Protein AF-A0A5N8W5J9-F1 (afdb_monomer_lite)

Structure (mmCIF, N/CA/C/O backbone):
data_AF-A0A5N8W5J9-F1
#
_entry.id   AF-A0A5N8W5J9-F1
#
loop_
_atom_site.group_PDB
_atom_site.id
_atom_site.type_symbol
_atom_site.label_atom_id
_atom_site.label_alt_id
_atom_site.label_comp_id
_atom_site.label_asym_id
_atom_site.label_entity_id
_atom_site.label_seq_id
_atom_site.pdbx_PDB_ins_code
_atom_site.Cartn_x
_atom_site.Cartn_y
_atom_site.Cartn_z
_atom_site.occupancy
_atom_site.B_iso_or_equiv
_atom_site.auth_seq_id
_atom_site.auth_comp_id
_atom_site.auth_asym_id
_atom_site.auth_atom_id
_atom_site.pdbx_PDB_model_num
ATOM 1 N N . MET A 1 1 ? -1.854 -20.024 13.562 1.00 44.66 1 MET A N 1
ATOM 2 C CA . MET A 1 1 ? -2.635 -18.803 13.855 1.00 44.66 1 MET A CA 1
ATOM 3 C C . MET A 1 1 ? -2.581 -17.956 12.597 1.00 44.66 1 MET A C 1
ATOM 5 O O . MET A 1 1 ? -1.516 -17.912 12.004 1.00 44.66 1 MET A O 1
ATOM 9 N N . GLY A 1 2 ? -3.701 -17.423 12.106 1.00 61.12 2 GLY A N 1
ATOM 10 C CA . GLY A 1 2 ? -3.659 -16.558 10.920 1.00 61.12 2 GLY A CA 1
ATOM 11 C C . GLY A 1 2 ? -3.033 -15.212 11.279 1.00 61.12 2 GLY A C 1
ATOM 12 O O . GLY A 1 2 ? -3.349 -14.702 12.352 1.00 61.12 2 GLY A O 1
ATOM 13 N N . ASN A 1 3 ? -2.163 -14.678 10.416 1.00 77.50 3 ASN A N 1
ATOM 14 C CA . ASN A 1 3 ? -1.534 -13.371 10.634 1.00 77.50 3 ASN A CA 1
ATOM 15 C C . ASN A 1 3 ? -2.610 -12.295 10.830 1.00 77.50 3 ASN A C 1
ATOM 17 O O . ASN A 1 3 ? -3.620 -12.296 10.113 1.00 77.50 3 ASN A O 1
ATOM 21 N N . SER A 1 4 ? -2.399 -11.400 11.793 1.00 93.38 4 SER A N 1
ATOM 22 C CA . SER A 1 4 ? -3.284 -10.252 11.996 1.00 93.38 4 SER A CA 1
ATOM 23 C C . SER A 1 4 ? -3.166 -9.259 10.830 1.00 93.38 4 SER A C 1
ATOM 25 O O . SER A 1 4 ? -2.230 -9.323 10.030 1.00 93.38 4 SER A O 1
ATOM 27 N N . MET A 1 5 ? -4.118 -8.334 10.694 1.00 95.94 5 MET A N 1
ATOM 28 C CA . MET A 1 5 ? -4.069 -7.336 9.623 1.00 95.94 5 MET A CA 1
ATOM 29 C C . MET A 1 5 ? -2.850 -6.419 9.782 1.00 95.94 5 MET A C 1
ATOM 31 O O . MET A 1 5 ? -2.172 -6.125 8.800 1.00 95.94 5 MET A O 1
ATOM 35 N N . SER A 1 6 ? -2.510 -6.020 11.010 1.00 96.94 6 SER A N 1
ATOM 36 C CA . SER A 1 6 ? -1.296 -5.239 11.256 1.00 96.94 6 SER A CA 1
ATOM 37 C C . SER A 1 6 ? -0.027 -6.001 10.858 1.00 96.94 6 SER A C 1
ATOM 39 O O . SER A 1 6 ? 0.866 -5.407 10.262 1.00 96.94 6 SER A O 1
ATOM 41 N N . GLU A 1 7 ? 0.057 -7.313 11.104 1.00 96.62 7 GLU A N 1
ATOM 42 C CA . GLU A 1 7 ? 1.185 -8.148 10.664 1.00 96.62 7 GLU A CA 1
ATOM 43 C C . GLU A 1 7 ? 1.288 -8.245 9.136 1.00 96.62 7 GLU A C 1
ATOM 45 O O . GLU A 1 7 ? 2.395 -8.200 8.594 1.00 96.62 7 GLU A O 1
ATOM 50 N N . LEU A 1 8 ? 0.157 -8.332 8.427 1.00 97.62 8 LEU A N 1
ATOM 51 C CA . LEU A 1 8 ? 0.130 -8.307 6.960 1.00 97.62 8 LEU A CA 1
ATOM 52 C C . LEU A 1 8 ? 0.601 -6.957 6.404 1.00 97.62 8 LEU A C 1
ATOM 54 O O . LEU A 1 8 ? 1.394 -6.926 5.462 1.00 97.62 8 LEU A O 1
ATOM 58 N N . ILE A 1 9 ? 0.178 -5.849 7.019 1.00 97.88 9 ILE A N 1
ATOM 59 C CA . ILE A 1 9 ? 0.622 -4.499 6.651 1.00 97.88 9 ILE A CA 1
ATOM 60 C C . ILE A 1 9 ? 2.124 -4.318 6.912 1.00 97.88 9 ILE A C 1
ATOM 62 O O . ILE A 1 9 ? 2.843 -3.785 6.062 1.00 97.88 9 ILE A O 1
ATOM 66 N N . HIS A 1 10 ? 2.630 -4.796 8.051 1.00 96.88 10 HIS A N 1
ATOM 67 C CA . HIS A 1 10 ? 4.066 -4.770 8.346 1.00 96.88 10 HIS A CA 1
ATOM 68 C C . HIS A 1 10 ? 4.861 -5.628 7.358 1.00 96.88 10 HIS A C 1
ATOM 70 O O . HIS A 1 10 ? 5.868 -5.164 6.828 1.00 96.88 10 HIS A O 1
ATOM 76 N N . SER A 1 11 ? 4.368 -6.821 7.020 1.00 96.44 11 SER A N 1
ATOM 77 C CA . SER A 1 11 ? 4.985 -7.687 6.004 1.00 96.44 11 SER A CA 1
ATOM 78 C C . SER A 1 11 ? 5.009 -7.019 4.622 1.00 96.44 11 SER A C 1
ATOM 80 O O . SER A 1 11 ? 6.012 -7.102 3.913 1.00 96.44 11 SER A O 1
ATOM 82 N N . ALA A 1 12 ? 3.947 -6.289 4.257 1.00 97.00 12 ALA A N 1
ATOM 83 C CA . ALA A 1 12 ? 3.907 -5.478 3.040 1.00 97.00 12 ALA A CA 1
ATOM 84 C C . ALA A 1 12 ? 4.987 -4.381 3.056 1.00 97.00 12 ALA A C 1
ATOM 86 O O . ALA A 1 12 ? 5.756 -4.254 2.103 1.00 97.00 12 ALA A O 1
ATOM 87 N N . CYS A 1 13 ? 5.098 -3.630 4.157 1.00 96.31 13 CYS A N 1
ATOM 88 C CA . CYS A 1 13 ? 6.109 -2.582 4.328 1.00 96.31 13 CYS A CA 1
ATOM 89 C C . CYS A 1 13 ? 7.541 -3.128 4.248 1.00 96.31 13 CYS A C 1
ATOM 91 O O . CYS A 1 13 ? 8.421 -2.495 3.652 1.00 96.31 13 CYS A O 1
ATOM 93 N N . ASP A 1 14 ? 7.776 -4.294 4.845 1.00 94.88 14 ASP A N 1
ATOM 94 C CA . ASP A 1 14 ? 9.060 -4.985 4.823 1.00 94.88 14 ASP A CA 1
ATOM 95 C C . ASP A 1 14 ? 9.414 -5.446 3.412 1.00 94.88 14 ASP A C 1
ATOM 97 O O . ASP A 1 14 ? 10.517 -5.160 2.942 1.00 94.88 14 ASP A O 1
ATOM 101 N N . ALA A 1 15 ? 8.476 -6.080 2.702 1.00 94.62 15 ALA A N 1
ATOM 102 C CA . ALA A 1 15 ? 8.664 -6.467 1.308 1.00 94.62 15 ALA A CA 1
ATOM 103 C C . ALA A 1 15 ? 8.984 -5.243 0.437 1.00 94.62 15 ALA A C 1
ATOM 105 O O . ALA A 1 15 ? 10.003 -5.239 -0.253 1.00 94.62 15 ALA A O 1
ATOM 106 N N . MET A 1 16 ? 8.193 -4.168 0.544 1.00 93.94 16 MET A N 1
ATOM 107 C CA . MET A 1 16 ? 8.433 -2.915 -0.180 1.00 93.94 16 MET A CA 1
ATOM 108 C C . MET A 1 16 ? 9.817 -2.332 0.107 1.00 93.94 16 MET A C 1
ATOM 110 O O . MET A 1 16 ? 10.507 -1.888 -0.805 1.00 93.94 16 MET A O 1
ATOM 114 N N . THR A 1 17 ? 10.258 -2.352 1.365 1.00 92.31 17 THR A N 1
ATOM 115 C CA . THR A 1 17 ? 11.557 -1.794 1.758 1.00 92.31 17 THR A CA 1
ATOM 116 C C . THR A 1 17 ? 12.715 -2.637 1.234 1.00 92.31 17 THR A C 1
ATOM 118 O O . THR A 1 17 ? 13.632 -2.109 0.607 1.00 92.31 17 THR A O 1
ATOM 121 N N . ARG A 1 18 ? 12.678 -3.952 1.464 1.00 91.38 18 ARG A N 1
ATOM 122 C CA . ARG A 1 18 ? 13.772 -4.869 1.106 1.00 91.38 18 ARG A CA 1
ATOM 123 C C . ARG A 1 18 ? 13.949 -4.954 -0.405 1.00 91.38 18 ARG A C 1
ATOM 125 O O . ARG A 1 18 ? 15.072 -4.921 -0.907 1.00 91.38 18 ARG A O 1
ATOM 132 N N . LEU A 1 19 ? 12.834 -4.988 -1.128 1.00 91.12 19 LEU A N 1
ATOM 133 C CA . LEU A 1 19 ? 12.797 -5.081 -2.584 1.00 91.12 19 LEU A CA 1
ATOM 134 C C . LEU A 1 19 ? 12.857 -3.708 -3.276 1.00 91.12 19 LEU A C 1
ATOM 136 O O . LEU A 1 19 ? 12.936 -3.668 -4.496 1.00 91.12 19 LEU A O 1
ATOM 140 N N . ALA A 1 20 ? 12.884 -2.606 -2.512 1.00 88.50 20 ALA A N 1
ATOM 141 C CA . ALA A 1 20 ? 12.789 -1.225 -3.003 1.00 88.50 20 ALA A CA 1
ATOM 142 C C . ALA A 1 20 ? 11.640 -1.026 -4.007 1.00 88.50 20 ALA A C 1
ATOM 144 O O . ALA A 1 20 ? 11.828 -0.473 -5.088 1.00 88.50 20 ALA A O 1
ATOM 145 N N . LEU A 1 21 ? 10.451 -1.505 -3.644 1.00 89.25 21 LEU A N 1
ATOM 146 C CA . LEU A 1 21 ? 9.274 -1.451 -4.502 1.00 89.25 21 LEU A CA 1
ATOM 147 C C . LEU A 1 21 ? 8.558 -0.118 -4.356 1.00 89.25 21 LEU A C 1
ATOM 149 O O . LEU A 1 21 ? 8.240 0.313 -3.245 1.00 89.25 21 LEU A O 1
ATOM 153 N N . HIS A 1 22 ? 8.211 0.453 -5.503 1.00 90.44 22 HIS A N 1
ATOM 154 C CA . HIS A 1 22 ? 7.062 1.329 -5.616 1.00 90.44 22 HIS A CA 1
ATOM 155 C C . HIS A 1 22 ? 5.848 0.484 -6.054 1.00 90.44 22 HIS A C 1
ATOM 157 O O . HIS A 1 22 ? 5.900 -0.119 -7.131 1.00 90.44 22 HIS A O 1
ATOM 163 N N . PRO A 1 23 ? 4.796 0.362 -5.228 1.00 93.62 23 PRO A N 1
ATOM 164 C CA . PRO A 1 23 ? 3.621 -0.427 -5.570 1.00 93.62 23 PRO A CA 1
ATOM 165 C C . PRO A 1 23 ? 2.757 0.350 -6.567 1.00 93.62 23 PRO A C 1
ATOM 167 O O . PRO A 1 23 ? 2.322 1.445 -6.268 1.00 93.62 23 PRO A O 1
ATOM 170 N N . LEU A 1 24 ? 2.457 -0.219 -7.730 1.00 93.06 24 LEU A N 1
ATOM 171 C CA . LEU A 1 24 ? 1.465 0.344 -8.659 1.00 93.06 24 LEU A CA 1
ATOM 172 C C . LEU A 1 24 ? 0.039 0.103 -8.164 1.00 93.06 24 LEU A C 1
ATOM 174 O O . LEU A 1 24 ? -0.862 0.908 -8.376 1.00 93.06 24 LEU A O 1
ATOM 178 N N . THR A 1 25 ? -0.148 -1.044 -7.515 1.00 94.56 25 THR A N 1
ATOM 179 C CA . THR A 1 25 ? -1.347 -1.409 -6.769 1.00 94.56 25 THR A CA 1
ATOM 180 C C . THR A 1 25 ? -0.916 -2.151 -5.515 1.00 94.56 25 THR A C 1
ATOM 182 O O . THR A 1 25 ? 0.144 -2.791 -5.482 1.00 94.56 25 THR A O 1
ATOM 185 N N . LEU A 1 26 ? -1.747 -2.080 -4.484 1.00 97.12 26 LEU A N 1
ATOM 186 C CA . LEU A 1 26 ? -1.591 -2.848 -3.261 1.00 97.12 26 LEU A CA 1
ATOM 187 C C . LEU A 1 26 ? -2.979 -3.188 -2.733 1.00 97.12 26 LEU A C 1
ATOM 189 O O . LEU A 1 26 ? -3.794 -2.293 -2.540 1.00 97.12 26 LEU A O 1
ATOM 193 N N . ASP A 1 27 ? -3.208 -4.470 -2.479 1.00 98.06 27 ASP A N 1
ATOM 194 C CA . ASP A 1 27 ? -4.412 -4.989 -1.841 1.00 98.06 27 ASP A CA 1
ATOM 195 C C . ASP A 1 27 ? -4.004 -5.802 -0.612 1.00 98.06 27 ASP A C 1
ATOM 197 O O . ASP A 1 27 ? -3.157 -6.696 -0.705 1.00 98.06 27 ASP A O 1
ATOM 201 N N . ILE A 1 28 ? -4.608 -5.516 0.540 1.00 98.00 28 ILE A N 1
ATOM 202 C CA . ILE A 1 28 ? -4.399 -6.273 1.777 1.00 98.00 28 ILE A CA 1
ATOM 203 C C . ILE A 1 28 ? -5.751 -6.692 2.332 1.00 98.00 28 ILE A C 1
ATOM 205 O O . ILE A 1 28 ? -6.612 -5.871 2.647 1.00 98.00 28 ILE A O 1
ATOM 209 N N . ASP A 1 29 ? -5.925 -7.998 2.489 1.00 96.12 29 ASP A N 1
ATOM 210 C CA . ASP A 1 29 ? -7.102 -8.586 3.110 1.00 96.12 29 ASP A CA 1
ATOM 211 C C . ASP A 1 29 ? -6.710 -9.799 3.970 1.00 96.12 29 ASP A C 1
ATOM 213 O O . ASP A 1 29 ? -5.541 -10.141 4.139 1.00 96.12 29 ASP A O 1
ATOM 217 N N . ARG A 1 30 ? -7.701 -10.507 4.518 1.00 93.81 30 ARG A N 1
ATOM 218 C CA . ARG A 1 30 ? -7.468 -11.707 5.344 1.00 93.81 30 ARG A CA 1
ATOM 219 C C . ARG A 1 30 ? -6.678 -12.824 4.644 1.00 93.81 30 ARG A C 1
ATOM 221 O O . ARG A 1 30 ? -6.185 -13.725 5.329 1.00 93.81 30 ARG A O 1
ATOM 228 N N . SER A 1 31 ? -6.632 -12.843 3.309 1.00 94.38 31 SER A N 1
ATOM 229 C CA . SER A 1 31 ? -5.930 -13.834 2.484 1.00 94.38 31 SER A CA 1
ATOM 230 C C . SER A 1 31 ? -4.437 -13.524 2.329 1.00 94.38 31 SER A C 1
ATOM 232 O O . SER A 1 31 ? -3.661 -14.464 2.142 1.00 94.38 31 SER A O 1
ATOM 234 N N . GLY A 1 32 ? -4.026 -12.271 2.527 1.00 96.94 32 GLY A N 1
ATOM 235 C CA . GLY A 1 32 ? -2.640 -11.829 2.447 1.00 96.94 32 GLY A CA 1
ATOM 236 C C . GLY A 1 32 ? -2.517 -10.464 1.777 1.00 96.94 32 GLY A C 1
ATOM 237 O O . GLY A 1 32 ? -3.494 -9.726 1.651 1.00 96.94 32 GLY A O 1
ATOM 238 N N . THR A 1 33 ? -1.305 -10.171 1.325 1.00 98.00 33 THR A N 1
ATOM 239 C CA . THR A 1 33 ? -0.941 -8.937 0.627 1.00 98.00 33 THR A CA 1
ATOM 240 C C . THR A 1 33 ? -0.644 -9.247 -0.836 1.00 98.00 33 THR A C 1
ATOM 242 O O . THR A 1 33 ? 0.131 -10.159 -1.127 1.00 98.00 33 THR A O 1
ATOM 245 N N . ARG A 1 34 ? -1.203 -8.462 -1.759 1.00 98.38 34 ARG A N 1
ATOM 246 C CA . ARG A 1 34 ? -0.900 -8.515 -3.196 1.00 98.38 34 ARG A CA 1
ATOM 247 C C . ARG A 1 34 ? -0.383 -7.155 -3.640 1.00 98.38 34 ARG A C 1
ATOM 249 O O . ARG A 1 34 ? -1.012 -6.143 -3.357 1.00 98.38 34 ARG A 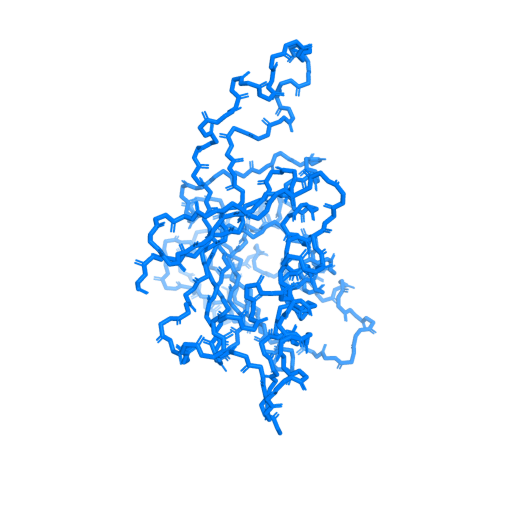O 1
ATOM 256 N N . ILE A 1 35 ? 0.762 -7.132 -4.311 1.00 97.56 35 ILE A N 1
ATOM 257 C CA . ILE A 1 35 ? 1.416 -5.916 -4.800 1.00 97.56 35 ILE A CA 1
ATOM 258 C C . ILE A 1 35 ? 1.699 -6.091 -6.287 1.00 97.56 35 ILE A C 1
ATOM 260 O O . ILE A 1 35 ? 2.268 -7.106 -6.683 1.00 97.56 35 ILE A O 1
ATOM 264 N N . THR A 1 36 ? 1.371 -5.091 -7.100 1.00 95.75 36 THR A N 1
ATOM 265 C CA . THR A 1 36 ? 1.868 -5.006 -8.482 1.00 95.75 36 THR A CA 1
ATOM 266 C C . THR A 1 36 ? 3.025 -4.018 -8.529 1.00 95.75 36 THR A C 1
ATOM 268 O O . THR A 1 36 ? 2.924 -2.936 -7.959 1.00 95.75 36 THR A O 1
ATOM 271 N N . ALA A 1 37 ? 4.119 -4.361 -9.205 1.00 94.06 37 ALA A N 1
ATOM 272 C CA . ALA A 1 37 ? 5.273 -3.482 -9.391 1.00 94.06 37 ALA A CA 1
ATOM 273 C C . ALA A 1 37 ? 5.836 -3.616 -10.811 1.00 94.06 37 ALA A C 1
ATOM 275 O O . ALA A 1 37 ? 5.630 -4.631 -11.474 1.00 94.06 37 ALA A O 1
ATOM 276 N N . VAL A 1 38 ? 6.567 -2.608 -11.283 1.00 91.81 38 VAL A N 1
ATOM 277 C CA . VAL A 1 38 ? 7.271 -2.695 -12.571 1.00 91.81 38 VAL A CA 1
ATOM 278 C C . VAL A 1 38 ? 8.583 -3.463 -12.394 1.00 91.81 38 VAL A C 1
ATOM 280 O O . VAL A 1 38 ? 9.247 -3.347 -11.363 1.00 91.81 38 VAL A O 1
ATOM 283 N N . MET A 1 39 ? 8.971 -4.249 -13.397 1.00 91.50 39 MET A N 1
ATOM 284 C CA . MET A 1 39 ? 10.322 -4.801 -13.501 1.00 91.50 39 MET A CA 1
ATOM 285 C C . MET A 1 39 ? 11.356 -3.667 -13.577 1.00 91.50 39 MET A C 1
ATOM 287 O O . MET A 1 39 ? 11.174 -2.687 -14.297 1.00 91.50 39 MET A O 1
ATOM 291 N N . GLU A 1 40 ? 12.462 -3.797 -12.849 1.00 86.69 40 GLU A N 1
ATOM 292 C CA . GLU A 1 40 ? 13.521 -2.784 -12.857 1.00 86.69 40 GLU A CA 1
ATOM 293 C C . GLU A 1 40 ? 14.167 -2.674 -14.259 1.00 86.69 40 GLU A C 1
ATOM 295 O O . GLU A 1 40 ? 14.318 -3.663 -14.980 1.00 86.69 40 GLU A O 1
ATOM 300 N N . GLN A 1 41 ? 14.607 -1.468 -14.642 1.00 83.38 41 GLN A N 1
ATOM 301 C CA . GLN A 1 41 ? 15.127 -1.179 -15.989 1.00 83.38 41 GLN A CA 1
ATOM 302 C C . GLN A 1 41 ? 16.291 -2.090 -16.415 1.00 83.38 41 GLN A C 1
ATOM 304 O O . GLN A 1 41 ? 16.414 -2.407 -17.598 1.00 83.38 41 GLN A O 1
ATOM 309 N N . TYR A 1 42 ? 17.135 -2.534 -15.476 1.00 82.50 42 TYR A N 1
ATOM 310 C CA . TYR A 1 42 ? 18.252 -3.431 -15.792 1.00 82.50 42 TYR A CA 1
ATOM 311 C C . TYR A 1 42 ? 17.761 -4.782 -16.344 1.00 82.50 42 TYR A C 1
ATOM 313 O O . TYR A 1 42 ? 18.351 -5.294 -17.291 1.00 82.50 42 TYR A O 1
ATOM 321 N N . ALA A 1 43 ? 16.649 -5.315 -15.828 1.00 82.44 43 ALA A N 1
ATOM 322 C CA . ALA A 1 43 ? 16.079 -6.574 -16.299 1.00 82.44 43 ALA A CA 1
ATOM 323 C C . ALA A 1 43 ? 15.456 -6.432 -17.697 1.00 82.44 43 ALA A C 1
ATOM 325 O O . ALA A 1 43 ? 15.381 -7.386 -18.463 1.00 82.44 43 ALA A O 1
ATOM 326 N N . LEU A 1 44 ? 15.057 -5.213 -18.068 1.00 82.19 44 LEU A N 1
ATOM 327 C CA . LEU A 1 44 ? 14.415 -4.903 -19.344 1.00 82.19 44 LEU A CA 1
ATOM 328 C C . LEU A 1 44 ? 15.406 -4.611 -20.483 1.00 82.19 44 LEU A C 1
ATOM 330 O O . LEU A 1 44 ? 14.977 -4.265 -21.586 1.00 82.19 44 LEU A O 1
ATOM 334 N N . GLN A 1 45 ? 16.720 -4.759 -20.260 1.00 79.12 45 GLN A N 1
ATOM 335 C CA . GLN A 1 45 ? 17.741 -4.569 -21.303 1.00 79.12 45 GLN A CA 1
ATOM 336 C C . GLN A 1 45 ? 17.549 -5.514 -22.497 1.00 79.12 45 GLN A C 1
ATOM 338 O O . GLN A 1 45 ? 17.875 -5.165 -23.632 1.00 79.12 45 GLN A O 1
ATOM 343 N N . ARG A 1 46 ? 16.999 -6.708 -22.249 1.00 75.88 46 ARG A N 1
ATOM 344 C CA . ARG A 1 46 ? 16.616 -7.675 -23.279 1.00 75.88 46 ARG A CA 1
ATOM 345 C C . ARG A 1 46 ? 15.121 -7.911 -23.187 1.00 75.88 46 ARG A C 1
ATOM 347 O O . ARG A 1 46 ? 14.659 -8.661 -22.339 1.00 75.88 46 ARG A O 1
ATOM 354 N N . ARG A 1 47 ? 14.371 -7.274 -24.083 1.00 70.88 47 ARG A N 1
ATOM 355 C CA . ARG A 1 47 ? 12.934 -7.514 -24.208 1.00 70.88 47 ARG A CA 1
ATOM 356 C C . ARG A 1 47 ? 12.713 -8.729 -25.080 1.00 70.88 47 ARG A C 1
ATOM 358 O O . ARG A 1 47 ? 12.987 -8.690 -26.281 1.00 70.88 47 ARG A O 1
ATOM 365 N N . SER A 1 48 ? 12.212 -9.796 -24.484 1.00 71.50 48 SER A N 1
ATOM 366 C CA . SER A 1 48 ? 11.727 -10.918 -25.263 1.00 71.50 48 SER A CA 1
ATOM 367 C C . SER A 1 48 ? 10.267 -10.669 -25.651 1.00 71.50 48 SER A C 1
ATOM 369 O O . SER A 1 48 ? 9.525 -9.958 -24.977 1.00 71.50 48 SER A O 1
ATOM 371 N N . ARG A 1 49 ? 9.849 -11.211 -26.793 1.00 65.62 49 ARG A N 1
ATOM 372 C CA . ARG A 1 49 ? 8.433 -11.363 -27.133 1.00 65.62 49 ARG A CA 1
ATOM 373 C C . ARG A 1 49 ? 8.239 -12.846 -27.413 1.00 65.62 49 ARG A C 1
ATOM 375 O O . ARG A 1 49 ? 8.886 -13.378 -28.312 1.00 65.62 49 ARG A O 1
ATOM 382 N N . GLY A 1 50 ? 7.456 -13.499 -26.557 1.00 60.00 50 GLY A N 1
ATOM 383 C CA . GLY A 1 50 ? 7.226 -14.944 -26.560 1.00 60.00 50 GLY A CA 1
ATOM 384 C C . GLY A 1 50 ? 6.508 -15.471 -27.813 1.00 60.00 50 GLY A C 1
ATOM 385 O O . GLY A 1 50 ? 6.180 -14.700 -28.720 1.00 60.00 50 GLY A O 1
ATOM 386 N N . PRO A 1 51 ? 6.255 -16.794 -27.871 1.00 66.25 51 PRO A N 1
ATOM 387 C CA . PRO A 1 51 ? 5.814 -17.613 -26.734 1.00 66.25 51 PRO A CA 1
ATOM 388 C C . PRO A 1 51 ? 6.934 -18.098 -25.799 1.00 66.25 51 PRO A C 1
ATOM 390 O O . PRO A 1 51 ? 8.045 -18.391 -26.235 1.00 66.25 51 PRO A O 1
ATOM 393 N N . TYR A 1 52 ? 6.612 -18.199 -24.508 1.00 70.81 52 TYR A N 1
ATOM 394 C CA . TYR A 1 52 ? 7.508 -18.648 -23.433 1.00 70.81 52 TYR A CA 1
ATOM 395 C C . TYR A 1 52 ? 7.206 -20.092 -23.023 1.00 70.81 52 TYR A C 1
ATOM 397 O O . TYR A 1 52 ? 6.055 -20.526 -23.088 1.00 70.81 52 TYR A O 1
ATOM 405 N N . SER A 1 53 ? 8.219 -20.830 -22.567 1.00 68.69 53 SER A N 1
ATOM 406 C CA . SER A 1 53 ? 8.068 -22.185 -22.019 1.00 68.69 53 SER A CA 1
ATOM 407 C C . SER A 1 53 ? 8.968 -22.379 -20.791 1.00 68.69 53 SER A C 1
ATOM 409 O O . SER A 1 53 ? 9.863 -21.563 -20.571 1.00 68.69 53 SER A O 1
ATOM 411 N N . PRO A 1 54 ? 8.779 -23.440 -19.983 1.00 73.12 54 PRO A N 1
ATOM 412 C CA . PRO A 1 54 ? 9.691 -23.751 -18.878 1.00 73.12 54 PRO A CA 1
ATOM 413 C C . PRO A 1 54 ? 11.162 -23.891 -19.303 1.00 73.12 54 PRO A C 1
ATOM 415 O O . PRO A 1 54 ? 12.048 -23.520 -18.541 1.00 73.12 54 PRO A O 1
ATOM 418 N N . ASP A 1 55 ? 11.415 -24.364 -20.528 1.00 78.31 55 ASP A N 1
ATOM 419 C CA . ASP A 1 55 ? 12.765 -24.510 -21.095 1.00 78.31 55 ASP A CA 1
ATOM 420 C C . ASP A 1 55 ? 13.274 -23.228 -21.781 1.00 78.31 55 ASP A C 1
ATOM 422 O O . ASP A 1 55 ? 14.429 -23.150 -22.194 1.00 78.31 55 ASP A O 1
ATOM 426 N N . ASN A 1 56 ? 12.410 -22.221 -21.930 1.00 77.56 56 ASN A N 1
ATOM 427 C CA . ASN A 1 56 ? 12.700 -20.953 -22.588 1.00 77.56 56 ASN A CA 1
ATOM 428 C C . ASN A 1 56 ? 12.056 -19.801 -21.807 1.00 77.56 56 ASN A C 1
ATOM 430 O O . ASN A 1 56 ? 11.047 -19.215 -22.224 1.00 77.56 56 ASN A O 1
ATOM 434 N N . LEU A 1 57 ? 12.627 -19.526 -20.633 1.00 84.44 57 LEU A N 1
ATOM 435 C CA . LEU A 1 57 ? 12.177 -18.444 -19.766 1.00 84.44 57 LEU A CA 1
ATOM 436 C C . LEU A 1 57 ? 12.526 -17.069 -20.372 1.00 84.44 57 LEU A C 1
ATOM 438 O O . LEU A 1 57 ? 13.578 -16.923 -20.997 1.00 84.44 57 LEU A O 1
ATOM 442 N N . PRO A 1 58 ? 11.679 -16.045 -20.161 1.00 87.31 58 PRO A N 1
ATOM 443 C CA . PRO A 1 58 ? 11.987 -14.680 -20.565 1.00 87.31 58 PRO A CA 1
ATOM 444 C C . PRO A 1 58 ? 13.244 -14.185 -19.830 1.00 87.31 58 PRO A C 1
ATOM 446 O O . PRO A 1 58 ? 13.266 -14.253 -18.595 1.00 87.31 58 PRO A O 1
ATOM 449 N N . PRO A 1 59 ? 14.265 -13.660 -20.533 1.00 87.12 59 PRO A N 1
ATOM 450 C CA . PRO A 1 59 ? 15.459 -13.099 -19.904 1.00 87.12 59 PRO A CA 1
ATOM 451 C C . PRO A 1 59 ? 15.138 -12.055 -18.830 1.00 87.12 59 PRO A C 1
ATOM 453 O O . PRO A 1 59 ? 15.722 -12.091 -17.754 1.00 87.12 59 PRO A O 1
ATOM 456 N N . GLU A 1 60 ? 14.153 -11.188 -19.074 1.00 87.69 60 GLU A N 1
ATOM 457 C CA . GLU A 1 60 ? 13.718 -10.168 -18.117 1.00 87.69 60 GLU A CA 1
ATOM 458 C C . GLU A 1 60 ? 13.191 -10.757 -16.799 1.00 87.69 60 GLU A C 1
ATOM 460 O O . GLU A 1 60 ? 13.405 -10.189 -15.729 1.00 87.69 60 GLU A O 1
ATOM 465 N N . ALA A 1 61 ? 12.555 -11.930 -16.839 1.00 88.94 61 ALA A N 1
ATOM 466 C CA . ALA A 1 61 ? 12.094 -12.608 -15.634 1.00 88.94 61 ALA A CA 1
ATOM 467 C C . ALA A 1 61 ? 13.263 -13.244 -14.869 1.00 88.94 61 ALA A C 1
ATOM 469 O O . ALA A 1 61 ? 13.290 -13.177 -13.643 1.00 88.94 61 ALA A O 1
ATOM 470 N N . VAL A 1 62 ? 14.235 -13.830 -15.578 1.00 90.44 62 VAL A N 1
ATOM 471 C CA . VAL A 1 62 ? 15.432 -14.436 -14.971 1.00 90.44 62 VAL A CA 1
ATOM 472 C C . VAL A 1 62 ? 16.277 -13.375 -14.261 1.00 90.44 62 VAL A C 1
ATOM 474 O O . VAL A 1 62 ? 16.596 -13.540 -13.087 1.00 90.44 62 VAL A O 1
ATOM 477 N N . GLU A 1 63 ? 16.546 -12.253 -14.926 1.00 91.25 63 GLU A N 1
ATOM 478 C CA . GLU A 1 63 ? 17.279 -11.114 -14.354 1.00 91.25 63 GLU A CA 1
ATOM 479 C C . GLU A 1 63 ? 16.578 -10.567 -13.095 1.00 91.25 63 GLU A C 1
ATOM 481 O O . GLU A 1 63 ? 17.210 -10.350 -12.056 1.00 91.25 63 GLU A O 1
ATOM 486 N N . MET A 1 64 ? 15.244 -10.430 -13.137 1.00 92.38 64 MET A N 1
ATOM 487 C CA . MET A 1 64 ? 14.457 -10.047 -11.959 1.00 92.38 64 MET A CA 1
ATOM 488 C C . MET A 1 64 ? 14.570 -11.052 -10.809 1.00 92.38 64 MET A C 1
ATOM 490 O O . MET A 1 64 ? 14.717 -10.634 -9.657 1.00 92.38 64 MET A O 1
ATOM 494 N N . ILE A 1 65 ? 14.523 -12.358 -11.091 1.00 93.56 65 ILE A N 1
ATOM 495 C CA . ILE A 1 65 ? 14.687 -13.410 -10.076 1.00 93.56 65 ILE A CA 1
ATOM 496 C C . ILE A 1 65 ? 16.048 -13.280 -9.388 1.00 93.56 65 ILE A C 1
ATOM 498 O O . ILE A 1 65 ? 16.103 -13.301 -8.157 1.00 93.56 65 ILE A O 1
ATOM 502 N N . GLU A 1 66 ? 17.132 -13.112 -10.148 1.00 91.88 66 GLU A N 1
ATOM 503 C CA . GLU A 1 66 ? 18.486 -12.992 -9.595 1.00 91.88 66 GLU A CA 1
ATOM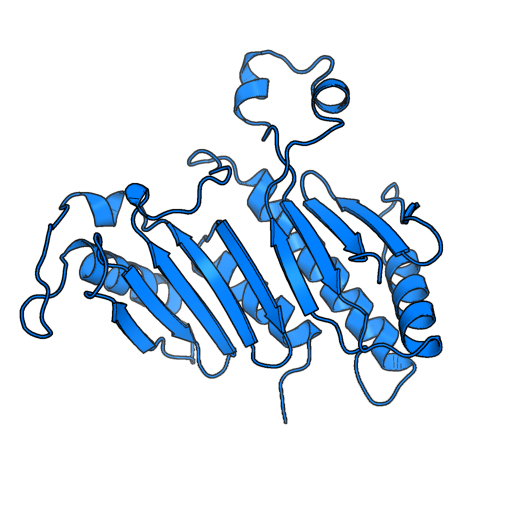 504 C C . GLU A 1 66 ? 18.603 -11.798 -8.643 1.00 91.88 66 GLU A C 1
ATOM 506 O O . GLU A 1 66 ? 19.077 -11.931 -7.511 1.00 91.88 66 GLU A O 1
ATOM 511 N N . ARG A 1 67 ? 18.089 -10.633 -9.041 1.00 90.44 67 ARG A N 1
ATOM 512 C CA . ARG A 1 67 ? 18.086 -9.434 -8.192 1.00 90.44 67 ARG A CA 1
ATOM 513 C C . ARG A 1 67 ? 17.275 -9.603 -6.920 1.00 90.44 67 ARG A C 1
ATOM 515 O O . ARG A 1 67 ? 17.721 -9.183 -5.849 1.00 90.44 67 ARG A O 1
ATOM 522 N N . VAL A 1 68 ? 16.080 -10.177 -7.030 1.00 92.00 68 VAL A N 1
ATOM 523 C CA . VAL A 1 68 ? 15.219 -10.444 -5.876 1.00 92.00 68 VAL A CA 1
ATOM 524 C C . VAL A 1 68 ? 15.916 -11.418 -4.928 1.00 92.00 68 VAL A C 1
ATOM 526 O O . VAL A 1 68 ? 15.991 -11.151 -3.729 1.00 92.00 68 VAL A O 1
ATOM 529 N N . ALA A 1 69 ? 16.492 -12.501 -5.453 1.00 91.44 69 ALA A N 1
ATOM 530 C CA . ALA A 1 69 ? 17.231 -13.477 -4.662 1.00 91.44 69 ALA A CA 1
ATOM 531 C C . ALA A 1 69 ? 18.413 -12.833 -3.920 1.00 91.44 69 ALA A C 1
ATOM 533 O O . ALA A 1 69 ? 18.592 -13.084 -2.729 1.00 91.44 69 ALA A O 1
ATOM 534 N N . LEU A 1 70 ? 19.166 -11.939 -4.572 1.00 90.62 70 LEU A N 1
ATOM 535 C CA . LEU A 1 70 ? 20.245 -11.179 -3.930 1.00 90.62 70 LEU A CA 1
ATOM 536 C C . LEU A 1 70 ? 19.734 -10.308 -2.772 1.00 90.62 70 LEU A C 1
ATOM 538 O O . LEU A 1 70 ? 20.344 -10.290 -1.704 1.00 90.62 70 LEU A O 1
ATOM 542 N N . ARG A 1 71 ? 18.609 -9.603 -2.953 1.00 90.00 71 ARG A N 1
ATOM 543 C CA . ARG A 1 71 ? 18.024 -8.738 -1.910 1.00 90.00 71 ARG A CA 1
ATOM 544 C C . ARG A 1 71 ? 17.457 -9.519 -0.724 1.00 90.00 71 ARG A C 1
ATOM 546 O O . ARG A 1 71 ? 17.435 -8.998 0.389 1.00 90.00 71 ARG A O 1
ATOM 553 N N . LEU A 1 72 ? 17.000 -10.748 -0.952 1.00 91.31 72 LEU A N 1
ATOM 554 C CA . LEU A 1 72 ? 16.401 -11.603 0.075 1.00 91.31 72 LEU A CA 1
ATOM 555 C C . LEU A 1 72 ? 17.379 -12.641 0.650 1.00 91.31 72 LEU A C 1
ATOM 557 O O . LEU A 1 72 ? 16.999 -13.386 1.546 1.00 91.31 72 LEU A O 1
ATOM 561 N N . MET A 1 73 ? 18.638 -12.674 0.199 1.00 88.31 73 MET A N 1
ATOM 562 C CA . MET A 1 73 ? 19.625 -13.712 0.542 1.00 88.31 73 MET A CA 1
ATOM 563 C C . MET A 1 73 ? 19.846 -13.902 2.050 1.00 88.31 73 MET A C 1
ATOM 565 O O . MET A 1 73 ? 20.145 -15.004 2.501 1.00 88.31 73 MET A O 1
ATOM 569 N N . MET A 1 74 ? 19.698 -12.830 2.831 1.00 86.69 74 MET A N 1
ATOM 570 C CA . MET A 1 74 ? 19.909 -12.839 4.283 1.00 86.69 74 MET A CA 1
ATOM 571 C C . MET A 1 74 ? 18.646 -13.183 5.085 1.00 86.69 74 MET A C 1
ATOM 573 O O . MET A 1 74 ? 18.673 -13.141 6.315 1.00 86.69 74 MET A O 1
ATOM 577 N N . LEU A 1 75 ? 17.529 -13.480 4.418 1.00 85.69 75 LEU A N 1
ATOM 578 C CA . LEU A 1 75 ? 16.264 -13.786 5.073 1.00 85.69 75 LEU A CA 1
ATOM 579 C C . LEU A 1 75 ? 16.059 -15.296 5.237 1.00 85.69 75 LEU A C 1
ATOM 581 O O . LEU A 1 75 ? 16.481 -16.076 4.384 1.00 85.69 75 LEU A O 1
ATOM 585 N N . PRO A 1 76 ? 15.370 -15.719 6.311 1.00 87.12 76 PRO A N 1
ATOM 586 C CA . PRO A 1 76 ? 15.032 -17.126 6.509 1.00 87.12 76 PRO A CA 1
ATOM 587 C C . PRO A 1 76 ? 13.977 -17.621 5.508 1.00 87.12 76 PRO A C 1
ATOM 589 O O . PRO A 1 76 ? 14.014 -18.780 5.097 1.00 87.12 76 PRO A O 1
ATOM 592 N N . GLU A 1 77 ? 13.047 -16.752 5.114 1.00 90.88 77 GLU A N 1
ATOM 593 C CA . GLU A 1 77 ? 11.985 -17.074 4.166 1.00 90.88 77 GLU A CA 1
ATOM 594 C C . GLU A 1 77 ? 12.521 -17.107 2.731 1.00 90.88 77 GLU A C 1
ATOM 596 O O . GLU A 1 77 ? 13.205 -16.183 2.283 1.00 90.88 77 GLU A O 1
ATOM 601 N N . ARG A 1 78 ? 12.176 -18.167 1.993 1.00 91.50 78 ARG A N 1
ATOM 602 C CA . ARG A 1 78 ? 12.570 -18.332 0.590 1.00 91.50 78 ARG A CA 1
ATOM 603 C C . ARG A 1 78 ? 11.440 -17.906 -0.352 1.00 91.50 78 ARG A C 1
ATOM 605 O O . ARG A 1 78 ? 10.323 -18.400 -0.193 1.00 91.50 78 ARG A O 1
ATOM 612 N N . PRO A 1 79 ? 11.715 -17.054 -1.356 1.00 94.75 79 PRO A N 1
ATOM 613 C CA . PRO A 1 79 ? 10.719 -16.690 -2.354 1.00 94.75 79 PRO A CA 1
ATOM 614 C C . PRO A 1 79 ? 10.424 -17.855 -3.307 1.00 94.75 79 PRO A C 1
ATOM 616 O O . PRO A 1 79 ? 11.332 -18.564 -3.744 1.00 94.75 79 PRO A O 1
ATOM 619 N N . ASN A 1 80 ? 9.154 -18.001 -3.680 1.00 95.56 80 ASN A N 1
ATOM 620 C CA . ASN A 1 80 ? 8.714 -18.842 -4.791 1.00 95.56 80 ASN A CA 1
ATOM 621 C C . ASN A 1 80 ? 8.461 -17.971 -6.019 1.00 95.56 80 ASN A C 1
ATOM 623 O O . ASN A 1 80 ? 7.839 -16.916 -5.901 1.00 95.56 80 ASN A O 1
ATOM 627 N N . PHE A 1 81 ? 8.887 -18.430 -7.192 1.00 94.75 81 PHE A N 1
ATOM 628 C CA . PHE A 1 81 ? 8.733 -17.693 -8.442 1.00 94.75 81 PHE A CA 1
ATOM 629 C C . PHE A 1 81 ? 7.860 -18.453 -9.433 1.00 94.75 81 PHE A C 1
ATOM 631 O O . PHE A 1 81 ? 7.923 -19.676 -9.540 1.00 94.75 81 PHE A O 1
ATOM 638 N N . THR A 1 82 ? 7.040 -17.722 -10.176 1.00 92.94 82 THR A N 1
ATOM 639 C CA . THR A 1 82 ? 6.230 -18.244 -11.276 1.00 92.94 82 THR A CA 1
ATOM 640 C C . THR A 1 82 ? 6.252 -17.236 -12.414 1.00 92.94 82 THR A C 1
ATOM 642 O O . THR A 1 82 ? 5.993 -16.055 -12.202 1.00 92.94 82 THR A O 1
ATOM 645 N N . VAL A 1 83 ? 6.573 -17.694 -13.623 1.00 90.19 83 VAL A N 1
ATOM 646 C CA . VAL A 1 83 ? 6.515 -16.862 -14.829 1.00 90.19 83 VAL A CA 1
ATOM 647 C C . VAL A 1 83 ? 5.145 -17.026 -15.476 1.00 90.19 83 VAL A C 1
ATOM 649 O O . VAL A 1 83 ? 4.760 -18.122 -15.880 1.00 90.19 83 VAL A O 1
ATOM 652 N N . GLU A 1 84 ? 4.412 -15.928 -15.591 1.00 86.69 84 GLU A N 1
ATOM 653 C CA . GLU A 1 84 ? 3.115 -15.866 -16.256 1.00 86.69 84 GLU A CA 1
ATOM 654 C C . GLU A 1 84 ? 3.330 -15.576 -17.751 1.00 86.69 84 GLU A C 1
ATOM 656 O O . GLU A 1 84 ? 3.532 -14.433 -18.155 1.00 86.69 84 GLU A O 1
ATOM 661 N N . GLY A 1 85 ? 3.322 -16.623 -18.583 1.00 69.12 85 GLY A N 1
ATOM 662 C CA . GLY A 1 85 ? 3.608 -16.530 -20.026 1.00 69.12 85 GLY A CA 1
ATOM 663 C C . GLY A 1 85 ? 2.387 -16.423 -20.952 1.00 69.12 85 GLY A C 1
ATOM 664 O O . GLY A 1 85 ? 2.556 -16.441 -22.167 1.00 69.12 85 GLY A O 1
ATOM 665 N N . GLY A 1 86 ? 1.166 -16.363 -20.407 1.00 66.06 86 GLY A N 1
ATOM 666 C CA . GLY A 1 86 ? -0.085 -16.381 -21.187 1.00 66.06 86 GLY A CA 1
ATOM 667 C C . GLY A 1 86 ? -0.567 -15.018 -21.704 1.00 66.06 86 GLY A C 1
ATOM 668 O O . GLY A 1 86 ? -1.563 -14.963 -22.422 1.00 66.06 86 GLY A O 1
ATOM 669 N N . GLY A 1 87 ? 0.101 -13.927 -21.317 1.00 68.88 87 GLY A N 1
ATOM 670 C CA . GLY A 1 87 ? -0.238 -12.556 -21.708 1.00 68.88 87 GLY A CA 1
ATOM 671 C C . GLY A 1 87 ? 0.551 -12.047 -22.918 1.00 68.88 87 GLY A C 1
ATOM 672 O O . GLY A 1 87 ? 1.406 -12.735 -23.471 1.00 68.88 87 GLY A O 1
ATOM 673 N N . ARG A 1 88 ? 0.286 -10.793 -23.315 1.00 77.56 88 ARG A N 1
ATOM 674 C CA . ARG A 1 88 ? 1.062 -10.091 -24.360 1.00 77.56 88 ARG A CA 1
ATOM 675 C C . ARG A 1 88 ? 2.537 -9.942 -23.975 1.00 77.56 88 ARG A C 1
ATOM 677 O O . ARG A 1 88 ? 3.402 -9.938 -24.849 1.00 77.56 88 ARG A O 1
ATOM 684 N N . TRP A 1 89 ? 2.788 -9.802 -22.679 1.00 83.69 89 TRP A N 1
ATOM 685 C CA . TRP A 1 89 ? 4.099 -9.663 -22.071 1.00 83.69 89 TRP A CA 1
ATOM 686 C C . TRP A 1 89 ? 4.243 -10.665 -20.924 1.00 83.69 89 TRP A C 1
ATOM 688 O O . TRP A 1 89 ? 3.234 -11.024 -20.311 1.00 83.69 89 TRP A O 1
ATOM 698 N N . PRO A 1 90 ? 5.468 -11.125 -20.627 1.00 85.06 90 PRO A N 1
ATOM 699 C CA . PRO A 1 90 ? 5.699 -11.969 -19.471 1.00 85.06 90 PRO A CA 1
ATOM 700 C C . PRO A 1 90 ? 5.545 -11.147 -18.188 1.00 85.06 90 PRO A C 1
ATOM 702 O O . PRO A 1 90 ? 6.003 -10.006 -18.106 1.00 85.06 90 PRO A O 1
ATOM 705 N N . ALA A 1 91 ? 4.948 -11.754 -17.168 1.00 89.88 91 ALA A N 1
ATOM 706 C CA . ALA A 1 91 ? 4.996 -11.242 -15.803 1.00 89.88 91 ALA A CA 1
ATOM 707 C C . ALA A 1 91 ? 5.694 -12.254 -14.888 1.00 89.88 91 ALA A C 1
ATOM 709 O O . ALA A 1 91 ? 5.689 -13.460 -15.146 1.00 89.88 91 ALA A O 1
ATOM 710 N N . LEU A 1 92 ? 6.314 -11.762 -13.819 1.00 93.81 92 LEU A N 1
ATOM 711 C CA . LEU A 1 92 ? 6.939 -12.588 -12.791 1.00 93.81 92 LEU A CA 1
ATOM 712 C C . LEU A 1 92 ? 6.139 -12.449 -11.499 1.00 93.81 92 LEU A C 1
ATOM 714 O O . LEU A 1 92 ? 6.121 -11.387 -10.883 1.00 93.81 92 LEU A O 1
ATOM 718 N N . LEU A 1 93 ? 5.515 -13.534 -11.063 1.00 95.88 93 LEU A N 1
ATOM 719 C CA . LEU A 1 93 ? 4.894 -13.627 -9.753 1.00 95.88 93 LEU A CA 1
ATOM 720 C C . LEU A 1 93 ? 5.915 -14.165 -8.749 1.00 95.88 93 LEU A C 1
ATOM 722 O O . LEU A 1 93 ? 6.370 -15.303 -8.858 1.00 95.88 93 LEU A O 1
ATOM 726 N N . MET A 1 94 ? 6.254 -13.353 -7.753 1.00 96.88 94 MET A N 1
ATOM 727 C CA . MET A 1 94 ? 7.007 -13.763 -6.573 1.00 96.88 94 MET A CA 1
ATOM 728 C C . MET A 1 94 ? 6.046 -13.939 -5.395 1.00 96.88 94 MET A C 1
ATOM 730 O O . MET A 1 94 ? 5.235 -13.060 -5.116 1.00 96.88 94 MET A O 1
ATOM 734 N N . THR A 1 95 ? 6.166 -15.040 -4.659 1.00 97.50 95 THR A N 1
ATOM 735 C CA . THR A 1 95 ? 5.419 -15.282 -3.418 1.00 97.50 95 THR A CA 1
ATOM 736 C C . THR A 1 95 ? 6.369 -15.483 -2.243 1.00 97.50 95 THR A C 1
ATOM 738 O O . THR A 1 95 ? 7.292 -16.291 -2.320 1.00 97.50 95 THR A O 1
ATOM 741 N N . LEU A 1 96 ? 6.091 -14.783 -1.148 1.00 96.25 96 LEU A N 1
ATOM 742 C CA . LEU A 1 96 ? 6.652 -14.972 0.186 1.00 96.25 96 LEU A CA 1
ATOM 743 C C . LEU A 1 96 ? 5.566 -15.656 1.041 1.00 96.25 96 LEU A C 1
ATOM 745 O O . LEU A 1 96 ? 4.623 -14.982 1.475 1.00 96.25 96 LEU A O 1
ATOM 749 N N . PRO A 1 97 ? 5.594 -16.997 1.172 1.00 93.88 97 PRO A N 1
ATOM 750 C CA . PRO A 1 97 ? 4.489 -17.761 1.750 1.00 93.88 97 PRO A CA 1
ATOM 751 C C . PRO A 1 97 ? 4.281 -17.524 3.253 1.00 93.88 97 PRO A C 1
ATOM 753 O O . PRO A 1 97 ? 3.131 -17.441 3.688 1.00 93.88 97 PRO A O 1
ATOM 756 N N . ASP A 1 98 ? 5.354 -17.375 4.027 1.00 93.25 98 ASP A N 1
ATOM 757 C CA . ASP A 1 98 ? 5.308 -17.173 5.478 1.00 93.25 98 ASP A CA 1
ATOM 758 C C . ASP A 1 98 ? 4.834 -15.749 5.801 1.00 93.25 98 ASP A C 1
ATOM 760 O O . ASP A 1 98 ? 3.967 -15.541 6.656 1.00 93.25 98 ASP A O 1
ATOM 764 N N . SER A 1 99 ? 5.332 -14.761 5.049 1.00 94.62 99 SER A N 1
ATOM 765 C CA . SER A 1 99 ? 4.862 -13.373 5.114 1.00 94.62 99 SER A CA 1
ATOM 766 C C . SER A 1 99 ? 3.492 -13.161 4.461 1.00 94.62 99 SER A C 1
ATOM 768 O O . SER A 1 99 ? 2.874 -12.116 4.668 1.00 94.62 99 SER A O 1
ATOM 770 N N . ARG A 1 100 ? 2.989 -14.136 3.690 1.00 96.94 100 ARG A N 1
ATOM 771 C CA . ARG A 1 100 ? 1.743 -14.053 2.904 1.00 96.94 100 ARG A CA 1
ATOM 772 C C . ARG A 1 100 ? 1.718 -12.848 1.958 1.00 96.94 100 ARG A C 1
ATOM 774 O O . ARG A 1 100 ? 0.677 -12.213 1.783 1.00 96.94 100 ARG A O 1
ATOM 781 N N . VAL A 1 101 ? 2.863 -12.537 1.354 1.00 97.69 101 VAL A N 1
ATOM 782 C CA . VAL A 1 101 ? 3.020 -11.441 0.390 1.00 97.69 101 VAL A CA 1
ATOM 783 C C . VAL A 1 101 ? 3.204 -12.019 -1.007 1.00 97.69 101 VAL A C 1
ATOM 785 O O . VAL A 1 101 ? 4.028 -12.902 -1.225 1.00 97.69 101 VAL A O 1
ATOM 788 N N . GLN A 1 102 ? 2.461 -11.489 -1.968 1.00 98.25 102 GLN A N 1
ATOM 789 C CA . GLN A 1 102 ? 2.633 -11.758 -3.388 1.00 98.25 102 GLN A CA 1
ATOM 790 C C . GLN A 1 102 ? 3.007 -10.461 -4.094 1.00 98.25 102 GLN A C 1
ATOM 792 O O . GLN A 1 102 ? 2.351 -9.438 -3.905 1.00 98.25 102 GLN A O 1
ATOM 797 N N . VAL A 1 103 ? 4.057 -10.507 -4.907 1.00 97.88 103 VAL A N 1
ATOM 798 C CA . VAL A 1 103 ? 4.493 -9.389 -5.743 1.00 97.88 103 VAL A CA 1
ATOM 799 C C . VAL A 1 103 ? 4.449 -9.832 -7.194 1.00 97.88 103 VAL A C 1
ATOM 801 O O . VAL A 1 103 ? 5.160 -10.755 -7.590 1.00 97.88 103 VAL A O 1
ATOM 804 N N . ARG A 1 104 ? 3.609 -9.176 -7.988 1.00 96.50 104 ARG A N 1
ATOM 805 C CA . ARG A 1 104 ? 3.510 -9.368 -9.429 1.00 96.50 104 ARG A CA 1
ATOM 806 C C . ARG A 1 104 ? 4.330 -8.290 -10.129 1.00 96.50 104 ARG A C 1
ATOM 808 O O . ARG A 1 104 ? 3.938 -7.125 -10.153 1.00 96.50 104 ARG A O 1
ATOM 815 N N . TYR A 1 105 ? 5.465 -8.684 -10.689 1.00 94.88 105 TYR A N 1
ATOM 816 C CA . TYR A 1 105 ? 6.311 -7.822 -11.501 1.00 94.88 105 TYR A CA 1
ATOM 817 C C . TYR A 1 105 ? 5.855 -7.852 -12.957 1.00 94.88 105 TYR A C 1
ATOM 819 O O . TYR A 1 105 ? 5.808 -8.919 -13.572 1.00 94.88 105 TYR A O 1
ATOM 827 N N . VAL A 1 106 ? 5.555 -6.683 -13.509 1.00 92.44 106 VAL A N 1
ATOM 828 C CA . VAL A 1 106 ? 5.115 -6.505 -14.898 1.00 92.44 106 VAL A CA 1
ATOM 829 C C . VAL A 1 106 ? 6.104 -5.649 -15.673 1.00 92.44 106 VAL A C 1
ATOM 831 O O . VAL A 1 106 ? 6.820 -4.829 -15.100 1.00 92.44 106 VAL A O 1
ATOM 834 N N . VAL A 1 107 ? 6.144 -5.807 -16.992 1.00 89.75 107 VAL A N 1
ATOM 835 C CA . VAL A 1 107 ? 6.839 -4.833 -17.841 1.00 89.75 107 VAL A CA 1
ATOM 836 C C . VAL A 1 107 ? 6.055 -3.506 -17.869 1.00 89.75 107 VAL A C 1
ATOM 838 O O . VAL A 1 107 ? 4.833 -3.532 -17.701 1.00 89.75 107 VAL A O 1
ATOM 841 N N . PRO A 1 108 ? 6.703 -2.351 -18.117 1.00 88.62 108 PRO A N 1
ATOM 842 C CA . PRO A 1 108 ? 6.034 -1.046 -18.155 1.00 88.62 108 PRO A CA 1
ATOM 843 C C . PRO A 1 108 ? 4.827 -0.983 -19.102 1.00 88.62 108 PRO A C 1
ATOM 845 O O . PRO A 1 108 ? 3.865 -0.276 -18.837 1.00 88.62 108 PRO A O 1
ATOM 848 N N . GLU A 1 109 ? 4.855 -1.734 -20.202 1.00 86.44 109 GLU A N 1
ATOM 849 C CA . GLU A 1 109 ? 3.785 -1.783 -21.202 1.00 86.44 109 GLU A CA 1
ATOM 850 C C . GLU A 1 109 ? 2.525 -2.534 -20.754 1.00 86.44 109 GLU A C 1
ATOM 852 O O . GLU A 1 109 ? 1.486 -2.387 -21.395 1.00 86.44 109 GLU A O 1
ATOM 857 N N . ASP A 1 110 ? 2.630 -3.367 -19.717 1.00 87.19 110 ASP A N 1
ATOM 858 C CA . ASP A 1 110 ? 1.507 -4.088 -19.096 1.00 87.19 110 ASP A CA 1
ATOM 859 C C . ASP A 1 110 ? 1.158 -3.502 -17.716 1.00 87.19 110 ASP A C 1
ATOM 861 O O . ASP A 1 110 ? 0.305 -4.023 -16.998 1.00 87.19 110 ASP A O 1
ATOM 865 N N . ALA A 1 111 ? 1.831 -2.415 -17.323 1.00 86.81 111 ALA A N 1
ATOM 866 C CA . ALA A 1 111 ? 1.533 -1.700 -16.097 1.00 86.81 111 ALA A CA 1
ATOM 867 C C . ALA A 1 111 ? 0.155 -1.023 -16.196 1.00 86.81 111 ALA A C 1
ATOM 869 O O . ALA A 1 111 ? -0.206 -0.504 -17.258 1.00 86.81 111 ALA A O 1
ATOM 870 N N . PRO A 1 112 ? -0.621 -0.977 -15.097 1.00 86.00 112 PRO A N 1
ATOM 871 C CA . PRO A 1 112 ? -1.806 -0.135 -15.056 1.00 86.00 112 PRO A CA 1
ATOM 872 C C . PRO A 1 112 ? -1.410 1.332 -15.320 1.00 86.00 112 PRO A C 1
ATOM 874 O O . PRO A 1 112 ? -0.291 1.728 -14.976 1.00 86.00 112 PRO A O 1
ATOM 877 N N . PRO A 1 113 ? -2.301 2.150 -15.913 1.00 83.94 113 PRO A N 1
ATOM 878 C CA . PRO A 1 113 ? -2.036 3.553 -16.233 1.00 83.94 113 PRO A CA 1
ATOM 879 C C . PRO A 1 113 ? -2.094 4.416 -14.962 1.00 83.94 113 PRO A C 1
ATOM 881 O O . PRO A 1 113 ? -2.970 5.259 -14.801 1.00 83.94 113 PRO A O 1
ATOM 884 N N . VAL A 1 114 ? -1.188 4.148 -14.028 1.00 84.31 114 VAL A N 1
ATOM 885 C CA . VAL A 1 114 ? -1.021 4.872 -12.768 1.00 84.31 114 VAL A CA 1
ATOM 886 C C . VAL A 1 114 ? 0.288 5.641 -12.798 1.00 84.31 114 VAL A C 1
ATOM 888 O O . VAL A 1 114 ? 1.203 5.317 -13.561 1.00 84.31 114 VAL A O 1
ATOM 891 N N . TYR A 1 115 ? 0.377 6.658 -11.950 1.00 81.25 115 TYR A N 1
ATOM 892 C CA . TYR A 1 115 ? 1.596 7.427 -11.782 1.00 81.25 115 TYR A CA 1
ATOM 893 C C . TYR A 1 115 ? 2.766 6.525 -11.375 1.00 81.25 115 TYR A C 1
ATOM 895 O O . TYR A 1 115 ? 2.647 5.709 -10.461 1.00 81.25 115 TYR A O 1
ATOM 903 N N . GLN A 1 116 ? 3.901 6.693 -12.049 1.00 79.00 116 GLN A N 1
ATOM 904 C CA . GLN A 1 116 ? 5.153 6.033 -11.706 1.00 79.00 116 GLN A CA 1
ATOM 905 C C . GLN A 1 116 ? 6.153 7.125 -11.329 1.00 79.00 116 GLN A C 1
ATOM 907 O O . GLN A 1 116 ? 6.495 7.932 -12.192 1.00 79.00 116 GLN A O 1
ATOM 912 N N . PRO A 1 117 ? 6.597 7.198 -10.064 1.00 73.00 117 PRO A N 1
ATOM 913 C CA . PRO A 1 117 ? 7.587 8.180 -9.665 1.00 73.00 117 PRO A CA 1
ATOM 914 C C . PRO A 1 117 ? 8.900 7.926 -10.403 1.00 73.00 117 PRO A C 1
ATOM 916 O O . PRO A 1 117 ? 9.323 6.776 -10.553 1.00 73.00 117 PRO A O 1
ATOM 919 N N . ASP A 1 118 ? 9.564 9.007 -10.809 1.00 68.94 118 ASP A N 1
ATOM 920 C CA . ASP A 1 118 ? 10.896 8.933 -11.397 1.00 68.94 118 ASP A CA 1
ATOM 921 C C . ASP A 1 118 ? 11.889 8.209 -10.480 1.00 68.94 118 ASP A C 1
ATOM 923 O O . ASP A 1 118 ? 11.785 8.226 -9.246 1.00 68.94 118 ASP A O 1
ATOM 927 N N . LEU A 1 119 ? 12.899 7.590 -11.098 1.00 60.53 119 LEU A N 1
ATOM 928 C CA . LEU A 1 119 ? 14.004 6.922 -10.412 1.00 60.53 119 LEU A CA 1
ATOM 929 C C . LEU A 1 119 ? 14.774 7.935 -9.544 1.00 60.53 119 LEU A C 1
ATOM 931 O O . LEU A 1 119 ? 15.672 8.623 -10.015 1.00 60.53 119 LEU A O 1
ATOM 935 N N . GLY A 1 120 ? 14.414 8.021 -8.262 1.00 57.09 120 GLY A N 1
ATOM 936 C CA . GLY A 1 120 ? 14.976 8.979 -7.300 1.00 57.09 120 GLY A CA 1
ATOM 937 C C . GLY A 1 120 ? 13.917 9.685 -6.452 1.00 57.09 120 GLY A C 1
ATOM 938 O O . GLY A 1 120 ? 14.221 10.148 -5.352 1.00 57.09 120 GLY A O 1
ATOM 939 N N . ASN A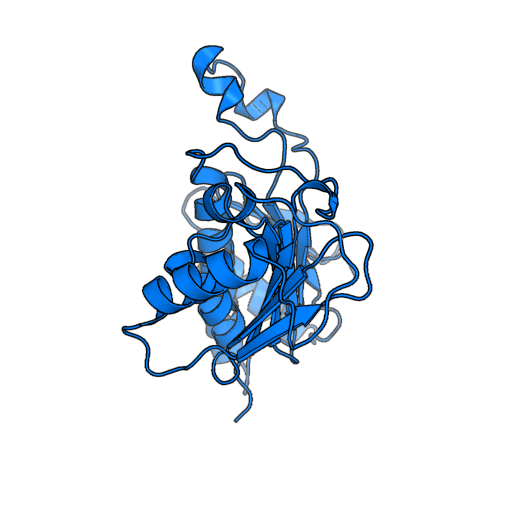 1 121 ? 12.661 9.688 -6.901 1.00 65.50 121 ASN A N 1
ATOM 940 C CA . ASN A 1 121 ? 11.542 10.237 -6.152 1.00 65.50 121 ASN A CA 1
ATOM 941 C C . ASN A 1 121 ? 11.065 9.234 -5.083 1.00 65.50 121 ASN A C 1
ATOM 943 O O . ASN A 1 121 ? 10.175 8.405 -5.281 1.00 65.50 121 ASN A O 1
ATOM 947 N N . VAL A 1 122 ? 11.735 9.275 -3.928 1.00 64.12 122 VAL A N 1
ATOM 948 C CA . VAL A 1 122 ? 11.496 8.366 -2.794 1.00 64.12 122 VAL A CA 1
ATOM 949 C C . VAL A 1 122 ? 10.372 8.822 -1.863 1.00 64.12 122 VAL A C 1
ATOM 951 O O . VAL A 1 122 ? 9.989 8.057 -0.975 1.00 64.12 122 VAL A O 1
ATOM 954 N N . THR A 1 123 ? 9.851 10.041 -2.034 1.00 74.56 123 THR A N 1
ATOM 955 C CA . THR A 1 123 ? 8.899 10.656 -1.094 1.00 74.56 123 THR A CA 1
ATOM 956 C C . THR A 1 123 ? 7.577 9.898 -1.093 1.00 74.56 123 THR A C 1
ATOM 958 O O . THR A 1 123 ? 7.159 9.421 -0.042 1.00 74.56 123 THR A O 1
ATOM 961 N N . LEU A 1 124 ? 7.001 9.630 -2.270 1.00 84.12 124 LEU A N 1
ATOM 962 C CA . LEU A 1 124 ? 5.725 8.921 -2.403 1.00 84.12 124 LEU A CA 1
ATOM 963 C C . LEU A 1 124 ? 5.779 7.512 -1.789 1.00 84.12 124 LEU A C 1
ATOM 965 O O . LEU A 1 124 ? 4.913 7.137 -0.999 1.00 84.12 124 LEU A O 1
ATOM 969 N N . SER A 1 125 ? 6.828 6.738 -2.081 1.00 85.44 125 SER A N 1
ATOM 970 C CA . SER A 1 125 ? 7.039 5.403 -1.493 1.00 85.44 125 SER A CA 1
ATOM 971 C C . SER A 1 125 ? 7.372 5.456 0.007 1.00 85.44 125 SER A C 1
ATOM 973 O O . SER A 1 125 ? 7.101 4.507 0.749 1.00 85.44 125 SER A O 1
ATOM 975 N N . GLY A 1 126 ? 7.985 6.545 0.476 1.00 88.81 126 GLY A N 1
ATOM 976 C CA . GLY A 1 126 ? 8.220 6.826 1.891 1.00 88.81 126 GLY A CA 1
ATOM 977 C C . GLY A 1 126 ? 6.912 7.054 2.642 1.00 88.81 126 GLY A C 1
ATOM 978 O O . GLY A 1 126 ? 6.605 6.298 3.565 1.00 88.81 126 GLY A O 1
ATOM 979 N N . ASP A 1 127 ? 6.119 8.017 2.184 1.00 91.88 127 ASP A N 1
ATOM 980 C CA . ASP A 1 127 ? 4.826 8.400 2.756 1.00 91.88 127 ASP A CA 1
ATOM 981 C C . ASP A 1 127 ? 3.841 7.229 2.751 1.00 91.88 127 ASP A C 1
ATOM 983 O O . ASP A 1 127 ? 3.179 6.960 3.753 1.00 91.88 127 ASP A O 1
ATOM 987 N N . THR A 1 128 ? 3.831 6.450 1.663 1.00 93.31 128 THR A N 1
ATOM 988 C CA . THR A 1 128 ? 3.058 5.203 1.540 1.00 93.31 128 THR A CA 1
ATOM 989 C C . THR A 1 128 ? 3.359 4.253 2.706 1.00 93.31 128 THR A C 1
ATOM 991 O O . THR A 1 128 ? 2.448 3.761 3.371 1.00 93.31 128 THR A O 1
ATOM 994 N N . ARG A 1 129 ? 4.642 4.025 3.020 1.00 94.38 129 ARG A N 1
ATOM 995 C CA . ARG A 1 129 ? 5.046 3.145 4.131 1.00 94.38 129 ARG A CA 1
ATOM 996 C C . ARG A 1 129 ? 4.744 3.748 5.498 1.00 94.38 129 ARG A C 1
ATOM 998 O O . ARG A 1 129 ? 4.404 3.001 6.412 1.00 94.38 129 ARG A O 1
ATOM 1005 N N . ILE A 1 130 ? 4.891 5.061 5.663 1.00 94.75 130 ILE A N 1
ATOM 1006 C CA . ILE A 1 130 ? 4.573 5.735 6.928 1.00 94.75 130 ILE A CA 1
ATOM 1007 C C . ILE A 1 130 ? 3.073 5.609 7.217 1.00 94.75 130 ILE A C 1
ATOM 1009 O O . ILE A 1 130 ? 2.708 5.195 8.315 1.00 94.75 130 ILE A O 1
ATOM 1013 N N . MET A 1 131 ? 2.218 5.856 6.221 1.00 96.50 131 MET A N 1
ATOM 1014 C CA . MET A 1 131 ? 0.766 5.709 6.345 1.00 96.50 131 MET A CA 1
ATOM 1015 C C . MET A 1 131 ? 0.355 4.270 6.684 1.00 96.50 131 MET A C 1
ATOM 1017 O O . MET A 1 131 ? -0.452 4.049 7.588 1.00 96.50 131 MET A O 1
ATOM 1021 N N . LEU A 1 132 ? 0.956 3.277 6.021 1.00 97.44 132 LEU A N 1
ATOM 1022 C CA . LEU A 1 132 ? 0.727 1.863 6.329 1.00 97.44 132 LEU A CA 1
ATOM 1023 C C . LEU A 1 132 ? 1.121 1.514 7.771 1.00 97.44 132 LEU A C 1
ATOM 1025 O O . LEU A 1 132 ? 0.346 0.881 8.486 1.00 97.44 132 LEU A O 1
ATOM 1029 N N . LYS A 1 133 ? 2.294 1.959 8.233 1.00 97.06 133 LYS A N 1
ATOM 1030 C CA . LYS A 1 133 ? 2.732 1.740 9.621 1.00 97.06 133 LYS A CA 1
ATOM 1031 C C . LYS A 1 133 ? 1.795 2.410 10.622 1.00 97.06 133 LYS A C 1
ATOM 1033 O O . LYS A 1 133 ? 1.407 1.774 11.597 1.00 97.06 133 LYS A O 1
ATOM 1038 N N . TYR A 1 134 ? 1.387 3.648 10.357 1.00 96.94 134 TYR A N 1
ATOM 1039 C CA . TYR A 1 134 ? 0.409 4.368 11.169 1.00 96.94 134 TYR A CA 1
ATOM 1040 C C . TYR A 1 134 ? -0.923 3.600 11.287 1.00 96.94 134 TYR A C 1
ATOM 1042 O O . TYR A 1 134 ? -1.441 3.421 12.395 1.00 96.94 134 TYR A O 1
ATOM 1050 N N . LEU A 1 135 ? -1.443 3.056 10.180 1.00 97.56 135 LEU A N 1
ATOM 1051 C CA . LEU A 1 135 ? -2.638 2.208 10.197 1.00 97.56 135 LEU A CA 1
ATOM 1052 C C . LEU A 1 135 ? -2.412 0.906 10.983 1.00 97.56 135 LEU A C 1
ATOM 1054 O O . LEU A 1 135 ? -3.263 0.520 11.784 1.00 97.56 135 LEU A O 1
ATOM 1058 N N . ALA A 1 136 ? -1.274 0.236 10.789 1.00 97.56 136 ALA A N 1
ATOM 1059 C CA . ALA A 1 136 ? -0.951 -1.004 11.491 1.00 97.56 136 ALA A CA 1
ATOM 1060 C C . ALA A 1 136 ? -0.902 -0.808 13.015 1.00 97.56 136 ALA A C 1
ATOM 1062 O O . ALA A 1 136 ? -1.489 -1.600 13.754 1.00 97.56 136 ALA A O 1
ATOM 1063 N N . GLU A 1 137 ? -0.266 0.266 13.493 1.00 97.31 137 GLU A N 1
ATOM 1064 C CA . GLU A 1 137 ? -0.256 0.597 14.922 1.00 97.31 137 GLU A CA 1
ATOM 1065 C C . GLU A 1 137 ? -1.654 0.972 15.435 1.00 97.31 137 GLU A C 1
ATOM 1067 O O . GLU A 1 137 ? -2.052 0.541 16.519 1.00 97.31 137 GLU A O 1
ATOM 1072 N N . SER A 1 138 ? -2.451 1.684 14.633 1.00 97.31 138 SER A N 1
ATOM 1073 C CA . SER A 1 138 ? -3.840 2.021 14.980 1.00 97.31 138 SER A CA 1
ATOM 1074 C C . SER A 1 138 ? -4.717 0.776 15.134 1.00 97.31 138 SER A C 1
ATOM 1076 O O . SER A 1 138 ? -5.506 0.679 16.077 1.00 97.31 138 SER A O 1
ATOM 1078 N N . LEU A 1 139 ? -4.550 -0.221 14.260 1.00 97.12 139 LEU A N 1
ATOM 1079 C CA . LEU A 1 139 ? -5.247 -1.505 14.358 1.00 97.12 139 LEU A CA 1
ATOM 1080 C C . LEU A 1 139 ? -4.851 -2.271 15.624 1.00 97.12 139 LEU A C 1
ATOM 1082 O O . LEU A 1 139 ? -5.734 -2.783 16.316 1.00 97.12 139 LEU A O 1
ATOM 1086 N N . ARG A 1 140 ? -3.558 -2.307 15.972 1.00 96.19 140 ARG A N 1
ATOM 1087 C CA . ARG A 1 140 ? -3.067 -2.943 17.209 1.00 96.19 140 ARG A CA 1
ATOM 1088 C C . ARG A 1 140 ? -3.608 -2.266 18.459 1.00 96.19 140 ARG A C 1
ATOM 1090 O O . ARG A 1 140 ? -4.065 -2.944 19.378 1.00 96.19 140 ARG A O 1
ATOM 1097 N N . LEU A 1 141 ? -3.601 -0.935 18.482 1.00 96.69 141 LEU A N 1
ATOM 1098 C CA . LEU A 1 141 ? -4.150 -0.167 19.594 1.00 96.69 141 LEU A CA 1
ATOM 1099 C C . LEU A 1 141 ? -5.657 -0.428 19.750 1.00 96.69 141 LEU A C 1
ATOM 1101 O O . LEU A 1 141 ? -6.133 -0.683 20.858 1.00 96.69 141 LEU A O 1
ATOM 1105 N N . ALA A 1 142 ? -6.405 -0.452 18.643 1.00 96.06 142 ALA A N 1
ATOM 1106 C CA . ALA A 1 142 ? -7.825 -0.796 18.655 1.00 96.06 142 ALA A CA 1
ATOM 1107 C C . ALA A 1 142 ? -8.072 -2.245 19.114 1.00 96.06 142 ALA A C 1
ATOM 1109 O O . ALA A 1 142 ? -9.042 -2.503 19.833 1.00 96.06 142 ALA A O 1
ATOM 1110 N N . ALA A 1 143 ? -7.188 -3.181 18.751 1.00 93.94 143 ALA A N 1
ATOM 1111 C CA . ALA A 1 143 ? -7.272 -4.582 19.157 1.00 93.94 143 ALA A CA 1
ATOM 1112 C C . ALA A 1 143 ? -7.210 -4.762 20.675 1.00 93.94 143 ALA A C 1
ATOM 1114 O O . ALA A 1 143 ? -7.879 -5.650 21.186 1.00 93.94 143 ALA A O 1
ATOM 1115 N N . GLY A 1 144 ? -6.500 -3.898 21.411 1.00 90.19 144 GLY A N 1
ATOM 1116 C CA . GLY A 1 144 ? -6.442 -3.948 22.879 1.00 90.19 144 GLY A CA 1
ATOM 1117 C C . GLY A 1 144 ? -7.809 -3.832 23.571 1.00 90.19 144 GLY A C 1
ATOM 1118 O O . GLY A 1 144 ? -7.957 -4.234 24.724 1.00 90.19 144 GLY A O 1
ATOM 1119 N N . LYS A 1 145 ? -8.834 -3.330 22.867 1.00 89.19 145 LYS A N 1
ATOM 1120 C CA . LYS A 1 145 ? -10.219 -3.238 23.359 1.00 89.19 145 LYS A CA 1
ATOM 1121 C C . LYS A 1 145 ? -11.066 -4.483 23.043 1.00 89.19 145 LYS A C 1
ATOM 1123 O O . LYS A 1 145 ? -12.204 -4.575 23.507 1.00 89.19 145 LYS A O 1
ATOM 1128 N N . PHE A 1 146 ? -10.546 -5.439 22.269 1.00 86.94 146 PHE A N 1
ATOM 1129 C CA . PHE A 1 146 ? -11.262 -6.633 21.803 1.00 86.94 146 PHE A CA 1
ATOM 1130 C C . PHE A 1 146 ? -10.373 -7.890 21.853 1.00 86.94 146 PHE A C 1
ATOM 1132 O O . PHE A 1 146 ? -9.208 -7.847 22.222 1.00 86.94 146 PHE A O 1
ATOM 1139 N N . ARG A 1 147 ? -10.912 -9.060 21.482 1.00 84.94 147 ARG A N 1
ATOM 1140 C CA . ARG A 1 147 ? -10.127 -10.309 21.344 1.00 84.94 147 ARG A CA 1
ATOM 1141 C C . ARG A 1 147 ? -9.459 -10.443 19.962 1.00 84.94 147 ARG A C 1
ATOM 1143 O O . ARG A 1 147 ? -9.300 -11.556 19.471 1.00 84.94 147 ARG A O 1
ATOM 1150 N N . GLY A 1 148 ? -9.142 -9.326 19.310 1.00 90.00 148 GLY A N 1
ATOM 1151 C CA . GLY A 1 148 ? -8.581 -9.294 17.959 1.00 90.00 148 GLY A CA 1
ATOM 1152 C C . GLY A 1 148 ? -8.712 -7.927 17.290 1.00 90.00 148 GLY A C 1
ATOM 1153 O O . GLY A 1 148 ? -9.439 -7.055 17.767 1.00 90.00 148 GLY A O 1
ATOM 1154 N N . GLU A 1 149 ? -8.005 -7.754 16.178 1.00 94.56 149 GLU A N 1
ATOM 1155 C CA . GLU A 1 149 ? -8.048 -6.529 15.377 1.00 94.56 149 GLU A CA 1
ATOM 1156 C C . GLU A 1 149 ? -9.412 -6.334 14.685 1.00 94.56 149 GLU A C 1
ATOM 1158 O O . GLU A 1 149 ? -10.110 -7.311 14.383 1.00 94.56 149 GLU A O 1
ATOM 1163 N N . PRO A 1 150 ? -9.817 -5.077 14.418 1.00 93.50 150 PRO A N 1
ATOM 1164 C CA . PRO A 1 150 ? -10.950 -4.788 13.545 1.00 93.50 150 PRO A CA 1
ATOM 1165 C C . PRO A 1 150 ? -10.771 -5.441 12.158 1.00 93.50 150 PRO A C 1
ATOM 1167 O O . PRO A 1 150 ? -9.703 -5.295 11.562 1.00 93.50 150 PRO A O 1
ATOM 1170 N N . PRO A 1 151 ? -11.784 -6.148 11.618 1.00 93.69 151 PRO A N 1
ATOM 1171 C CA . PRO A 1 151 ? -11.700 -6.733 10.284 1.00 93.69 151 PRO A CA 1
ATOM 1172 C C . PRO A 1 151 ? -11.823 -5.626 9.235 1.00 93.69 151 PRO A C 1
ATOM 1174 O O . PRO A 1 151 ? -12.900 -5.058 9.037 1.00 93.69 151 PRO A O 1
ATOM 1177 N N . VAL A 1 152 ? -10.708 -5.328 8.580 1.00 96.19 152 VAL A N 1
ATOM 1178 C CA . VAL A 1 15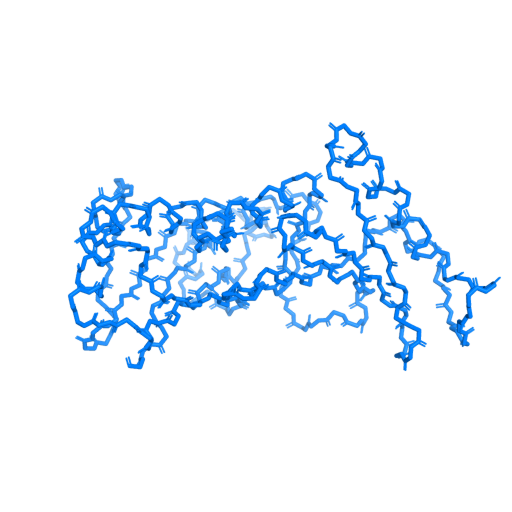2 ? -10.627 -4.331 7.512 1.00 96.19 152 VAL A CA 1
ATOM 1179 C C . VAL A 1 152 ? -10.031 -4.947 6.251 1.00 96.19 152 VAL A C 1
ATOM 1181 O O . VAL A 1 152 ? -9.418 -6.012 6.315 1.00 96.19 152 VAL A O 1
ATOM 1184 N N . THR A 1 153 ? -10.205 -4.287 5.114 1.00 97.31 153 THR A N 1
ATOM 1185 C CA . THR A 1 153 ? -9.363 -4.507 3.932 1.00 97.31 153 THR A CA 1
ATOM 1186 C C . THR A 1 153 ? -8.829 -3.169 3.442 1.00 97.31 153 THR A C 1
ATOM 1188 O O . THR A 1 153 ? -9.375 -2.122 3.795 1.00 97.31 153 THR A O 1
ATOM 1191 N N . LEU A 1 154 ? -7.724 -3.204 2.708 1.00 98.00 154 LEU A N 1
ATOM 1192 C CA . LEU A 1 154 ? -7.021 -2.016 2.248 1.00 98.00 154 LEU A CA 1
ATOM 1193 C C . LEU A 1 154 ? -6.718 -2.142 0.762 1.00 98.00 154 LEU A C 1
ATOM 1195 O O . LEU A 1 154 ? -6.147 -3.153 0.353 1.00 98.00 154 LEU A O 1
ATOM 1199 N N . THR A 1 155 ? -7.031 -1.112 -0.013 1.00 97.62 155 THR A N 1
ATOM 1200 C CA . THR A 1 155 ? -6.643 -1.007 -1.423 1.00 97.62 155 THR A CA 1
ATOM 1201 C C . THR A 1 155 ? -5.899 0.302 -1.663 1.00 97.62 155 THR A C 1
ATOM 1203 O O . THR A 1 155 ? -6.160 1.303 -0.999 1.00 97.62 155 THR A O 1
ATOM 1206 N N . LEU A 1 156 ? -4.937 0.301 -2.582 1.00 96.31 156 LEU A N 1
ATOM 1207 C CA . LEU A 1 156 ? -4.140 1.470 -2.957 1.00 96.31 156 LEU A CA 1
ATOM 1208 C C . LEU A 1 156 ? -4.454 1.899 -4.388 1.00 96.31 156 LEU A C 1
ATOM 1210 O O . LEU A 1 156 ? -4.465 1.077 -5.305 1.00 96.31 156 LEU A O 1
ATOM 1214 N N . SER A 1 157 ? -4.628 3.204 -4.572 1.00 93.50 157 SER A N 1
ATOM 1215 C CA . SER A 1 157 ? -4.801 3.864 -5.864 1.00 93.50 157 SER A CA 1
ATOM 1216 C C . SER A 1 157 ? -4.005 5.171 -5.931 1.00 93.50 157 SER A C 1
ATOM 1218 O O . SER A 1 157 ? -3.509 5.653 -4.911 1.00 93.50 157 SER A O 1
ATOM 1220 N N . TYR A 1 158 ? -3.898 5.740 -7.135 1.00 93.69 158 TYR A N 1
ATOM 1221 C CA . TYR A 1 158 ? -3.156 6.975 -7.404 1.00 93.69 158 TYR A CA 1
ATOM 1222 C C . TYR A 1 158 ? -4.011 8.040 -8.106 1.00 93.69 158 TYR A C 1
ATOM 1224 O O . TYR A 1 158 ? -3.760 8.334 -9.274 1.00 93.69 158 TYR A O 1
ATOM 1232 N N . PRO A 1 159 ? -5.060 8.581 -7.458 1.00 93.31 159 PRO A N 1
ATOM 1233 C CA . PRO A 1 159 ? -5.833 9.681 -8.024 1.00 93.31 159 PRO A CA 1
ATOM 1234 C C . PRO A 1 159 ? -5.023 10.983 -8.032 1.00 93.31 159 PRO A C 1
ATOM 1236 O O . PRO A 1 159 ? -4.152 11.175 -7.178 1.00 93.31 159 PRO A O 1
ATOM 1239 N N . ASP A 1 160 ? -5.380 11.895 -8.936 1.00 92.75 160 ASP A N 1
ATOM 1240 C CA . ASP A 1 160 ? -4.867 13.268 -8.947 1.00 92.75 160 ASP A CA 1
ATOM 1241 C C . ASP A 1 160 ? -5.053 13.925 -7.570 1.00 92.75 160 ASP A C 1
ATOM 1243 O O . ASP A 1 160 ? -6.085 13.740 -6.909 1.00 92.75 160 ASP A O 1
ATOM 1247 N N . ASP A 1 161 ? -4.050 14.678 -7.116 1.00 90.94 161 ASP A N 1
ATOM 1248 C CA . ASP A 1 161 ? -4.137 15.424 -5.865 1.00 90.94 161 ASP A CA 1
ATOM 1249 C C . ASP A 1 161 ? -4.984 16.690 -6.082 1.00 90.94 161 ASP A C 1
ATOM 1251 O O . ASP A 1 161 ? -4.524 17.632 -6.730 1.00 90.94 161 ASP A O 1
ATOM 1255 N N . PRO A 1 162 ? -6.205 16.779 -5.516 1.00 88.44 162 PRO A N 1
ATOM 1256 C CA . PRO A 1 162 ? -7.059 17.950 -5.702 1.00 88.44 162 PRO A CA 1
ATOM 1257 C C . PRO A 1 162 ? -6.478 19.221 -5.069 1.00 88.44 162 PRO A C 1
ATOM 1259 O O . PRO A 1 162 ? -6.980 20.308 -5.331 1.00 88.44 162 PRO A O 1
ATOM 1262 N N . ARG A 1 163 ? -5.456 19.088 -4.214 1.00 87.50 163 ARG A N 1
ATOM 1263 C CA . ARG A 1 163 ? -4.763 20.198 -3.550 1.00 87.50 163 ARG A CA 1
ATOM 1264 C C . ARG A 1 163 ? -3.344 20.395 -4.084 1.00 87.50 163 ARG A C 1
ATOM 1266 O O . ARG A 1 163 ? -2.553 21.084 -3.448 1.00 87.50 163 ARG A O 1
ATOM 1273 N N . TYR A 1 164 ? -3.007 19.803 -5.234 1.00 88.69 164 TYR A N 1
ATOM 1274 C CA . TYR A 1 164 ? -1.670 19.910 -5.820 1.00 88.69 164 TYR A CA 1
ATOM 1275 C C . TYR A 1 164 ? -1.225 21.366 -5.992 1.00 88.69 164 TYR A C 1
ATOM 1277 O O . TYR A 1 164 ? -0.135 21.728 -5.559 1.00 88.69 164 TYR A O 1
ATOM 1285 N N . GLU A 1 165 ? -2.087 22.214 -6.559 1.00 89.44 165 GLU A N 1
ATOM 1286 C CA . GLU A 1 165 ? -1.796 23.639 -6.765 1.00 89.44 165 GLU A CA 1
ATOM 1287 C C . GLU A 1 165 ? -1.508 24.360 -5.438 1.00 89.44 165 GLU A C 1
ATOM 1289 O O . GLU A 1 165 ? -0.535 25.099 -5.344 1.00 89.44 165 GLU A O 1
ATOM 1294 N N . GLU A 1 166 ? -2.279 24.082 -4.381 1.00 88.38 166 GLU A N 1
ATOM 1295 C CA . GLU A 1 166 ? -2.043 24.653 -3.045 1.00 88.38 166 GLU A CA 1
ATOM 1296 C C . GLU A 1 166 ? -0.704 24.199 -2.441 1.00 88.38 166 GLU A C 1
ATOM 1298 O O . GLU A 1 166 ? -0.035 24.959 -1.748 1.00 88.38 166 GLU A O 1
ATOM 1303 N N . HIS A 1 167 ? -0.309 22.943 -2.665 1.00 81.38 167 HIS A N 1
ATOM 1304 C CA . HIS A 1 167 ? 0.919 22.370 -2.101 1.00 81.38 167 HIS A CA 1
ATOM 1305 C C . HIS A 1 167 ? 2.183 22.748 -2.872 1.00 81.38 167 HIS A C 1
ATOM 1307 O O . HIS A 1 167 ? 3.281 22.684 -2.320 1.00 81.38 167 HIS A O 1
ATOM 1313 N N . THR A 1 168 ? 2.025 23.119 -4.136 1.00 87.81 168 THR A N 1
ATOM 1314 C CA . THR A 1 168 ? 3.112 23.549 -5.016 1.00 87.81 168 THR A CA 1
ATOM 1315 C C . THR A 1 168 ? 3.216 25.067 -5.124 1.00 87.81 168 THR A C 1
ATOM 1317 O O . THR A 1 168 ? 4.138 25.575 -5.764 1.00 87.81 168 THR A O 1
ATOM 1320 N N . GLU A 1 169 ? 2.318 25.810 -4.469 1.00 89.50 169 GLU A N 1
ATOM 1321 C CA . GLU A 1 169 ? 2.347 27.267 -4.452 1.00 89.50 169 GLU A CA 1
ATOM 1322 C C . GLU A 1 169 ? 3.675 27.771 -3.864 1.00 89.50 169 GLU A C 1
ATOM 1324 O O . GLU A 1 169 ? 4.024 27.507 -2.713 1.00 89.50 169 GLU A O 1
ATOM 1329 N N . GLY A 1 170 ? 4.441 28.500 -4.678 1.00 85.88 170 GLY A N 1
ATOM 1330 C CA . GLY A 1 170 ? 5.739 29.050 -4.280 1.00 85.88 170 GLY A CA 1
ATOM 1331 C C . GLY A 1 170 ? 6.903 28.055 -4.296 1.00 85.88 170 GLY A C 1
ATOM 1332 O O . GLY A 1 170 ? 7.995 28.418 -3.862 1.00 85.88 170 GLY A O 1
ATOM 1333 N N . VAL A 1 171 ? 6.705 26.833 -4.800 1.00 86.88 171 VAL A N 1
ATOM 1334 C CA . VAL A 1 171 ? 7.802 25.899 -5.086 1.00 86.88 171 VAL A CA 1
ATOM 1335 C C . VAL A 1 171 ? 8.487 26.305 -6.394 1.00 86.88 171 VAL A C 1
ATOM 1337 O O . VAL A 1 171 ? 7.820 26.546 -7.401 1.00 86.88 171 VAL A O 1
ATOM 1340 N N . ASP A 1 172 ? 9.823 26.372 -6.393 1.00 88.06 172 ASP A N 1
ATOM 1341 C CA . ASP A 1 172 ? 10.584 26.689 -7.605 1.00 88.06 172 ASP A CA 1
ATOM 1342 C C . ASP A 1 172 ? 10.359 25.627 -8.689 1.00 88.06 172 ASP A C 1
ATOM 1344 O O . ASP A 1 172 ? 10.262 24.431 -8.408 1.00 88.06 172 ASP A O 1
ATOM 1348 N N . ALA A 1 173 ? 10.327 26.062 -9.952 1.00 83.38 173 ALA A N 1
ATOM 1349 C CA . ALA A 1 173 ? 10.011 25.198 -11.091 1.00 83.38 173 ALA A CA 1
ATOM 1350 C C . ALA A 1 173 ? 10.904 23.947 -11.181 1.00 83.38 173 ALA A C 1
ATOM 1352 O O . ALA A 1 173 ? 10.434 22.896 -11.600 1.00 83.38 173 ALA A O 1
ATOM 1353 N N . GLU A 1 174 ? 12.163 24.038 -10.742 1.00 81.88 174 GLU A N 1
ATOM 1354 C CA . GLU A 1 174 ? 13.099 22.905 -10.730 1.00 81.88 174 GLU A CA 1
ATOM 1355 C C . GLU A 1 174 ? 12.727 21.790 -9.735 1.00 81.88 174 GLU A C 1
ATOM 1357 O O . GLU A 1 174 ? 13.183 20.659 -9.889 1.00 81.88 174 GLU A O 1
ATOM 1362 N N . PHE A 1 175 ? 11.885 22.079 -8.736 1.00 81.75 175 PHE A N 1
ATOM 1363 C CA . PHE A 1 175 ? 11.396 21.096 -7.767 1.00 81.75 175 PHE A CA 1
ATOM 1364 C C . PHE A 1 175 ? 9.971 20.616 -8.059 1.00 81.75 175 PHE A C 1
ATOM 1366 O O . PHE A 1 175 ? 9.546 19.619 -7.477 1.00 81.75 175 PHE A O 1
ATOM 1373 N N . LEU A 1 176 ? 9.225 21.272 -8.953 1.00 81.00 176 LEU A N 1
ATOM 1374 C CA . LEU A 1 176 ? 7.865 20.842 -9.300 1.00 81.00 176 LEU A CA 1
ATOM 1375 C C . LEU A 1 176 ? 7.853 19.436 -9.909 1.00 81.00 176 LEU A C 1
ATOM 1377 O O . LEU A 1 176 ? 7.000 18.626 -9.551 1.00 81.00 176 LEU A O 1
ATOM 1381 N N . ASP A 1 177 ? 8.854 19.118 -10.733 1.00 76.50 177 ASP A N 1
ATOM 1382 C CA . ASP A 1 177 ? 8.983 17.816 -11.400 1.00 76.50 177 ASP A CA 1
ATOM 1383 C C . ASP A 1 177 ? 9.183 16.648 -10.414 1.00 76.50 177 ASP A C 1
ATOM 1385 O O . ASP A 1 177 ? 8.881 15.499 -10.734 1.00 76.50 177 ASP A O 1
ATOM 1389 N N . VAL A 1 178 ? 9.653 16.913 -9.186 1.00 77.25 178 VAL A N 1
ATOM 1390 C CA . VAL A 1 178 ? 9.821 15.874 -8.154 1.00 77.25 178 VAL A CA 1
ATOM 1391 C C . VAL A 1 178 ? 8.620 15.753 -7.214 1.00 77.25 178 VAL A C 1
ATOM 1393 O O . VAL A 1 178 ? 8.583 14.836 -6.389 1.00 77.25 178 VAL A O 1
ATOM 1396 N N . ILE A 1 179 ? 7.624 16.634 -7.320 1.00 82.75 179 ILE A N 1
ATOM 1397 C CA . ILE A 1 179 ? 6.408 16.560 -6.508 1.00 82.75 179 ILE A CA 1
ATOM 1398 C C . ILE A 1 179 ? 5.343 15.812 -7.314 1.00 82.75 179 ILE A C 1
ATOM 1400 O O . ILE A 1 179 ? 4.882 16.322 -8.337 1.00 82.75 179 ILE A O 1
ATOM 1404 N N . PRO A 1 180 ? 4.921 14.612 -6.874 1.00 85.19 180 PRO A N 1
ATOM 1405 C CA . PRO A 1 180 ? 3.928 13.847 -7.608 1.00 85.19 180 PRO A CA 1
ATOM 1406 C C . PRO A 1 180 ? 2.597 14.619 -7.673 1.00 85.19 180 PRO A C 1
ATOM 1408 O O . PRO A 1 180 ? 2.107 15.058 -6.632 1.00 85.19 180 PRO A O 1
ATOM 1411 N N . PRO A 1 181 ? 1.959 14.731 -8.853 1.00 88.75 181 PRO A N 1
ATOM 1412 C CA . PRO A 1 181 ? 0.641 15.350 -9.009 1.00 88.75 181 PRO A CA 1
ATOM 1413 C C . PRO A 1 181 ? -0.511 14.468 -8.510 1.00 88.75 181 PRO A C 1
ATOM 1415 O O . PRO A 1 181 ? -1.679 14.770 -8.733 1.00 88.75 181 PRO A O 1
ATOM 1418 N N . VAL A 1 182 ? -0.190 13.360 -7.844 1.00 91.44 182 VAL A N 1
ATOM 1419 C CA . VAL A 1 182 ? -1.130 12.340 -7.383 1.00 91.44 182 VAL A CA 1
ATOM 1420 C C . VAL A 1 182 ? -0.941 12.052 -5.901 1.00 91.44 182 VAL A C 1
ATOM 1422 O O . VAL A 1 182 ? 0.100 12.345 -5.311 1.00 91.44 182 VAL A O 1
ATOM 1425 N N . LEU A 1 183 ? -1.924 11.371 -5.320 1.00 91.94 183 LEU A N 1
ATOM 1426 C CA . LEU A 1 183 ? -1.856 10.838 -3.963 1.00 91.94 183 LEU A CA 1
ATOM 1427 C C . LEU A 1 183 ? -1.714 9.327 -3.969 1.00 91.94 183 LEU A C 1
ATOM 1429 O O . LEU A 1 183 ? -2.450 8.654 -4.672 1.00 91.94 183 LEU A O 1
ATOM 1433 N N . ALA A 1 184 ? -0.879 8.776 -3.092 1.00 94.19 184 ALA A N 1
ATOM 1434 C CA . ALA A 1 184 ? -1.009 7.379 -2.689 1.00 94.19 184 ALA A CA 1
ATOM 1435 C C . ALA A 1 184 ? -2.257 7.243 -1.797 1.00 94.19 184 ALA A C 1
ATOM 1437 O O . ALA A 1 184 ? -2.187 7.423 -0.578 1.00 94.19 184 ALA A O 1
ATOM 1438 N N . ALA A 1 185 ? -3.417 7.000 -2.407 1.00 95.44 185 ALA A N 1
ATOM 1439 C CA . ALA A 1 185 ? -4.703 6.939 -1.728 1.00 95.44 185 ALA A CA 1
ATOM 1440 C C . ALA A 1 185 ? -5.039 5.501 -1.321 1.00 95.44 185 ALA A C 1
ATOM 1442 O O . ALA A 1 185 ? -5.321 4.644 -2.159 1.00 95.44 185 ALA A O 1
ATOM 1443 N N . PHE A 1 186 ? -5.034 5.267 -0.015 1.00 97.50 186 PHE A N 1
ATOM 1444 C CA . PHE A 1 186 ? -5.466 4.038 0.617 1.00 97.50 186 PHE A CA 1
ATOM 1445 C C . PHE A 1 186 ? -6.946 4.100 0.979 1.00 97.50 186 PHE A C 1
ATOM 1447 O O . PHE A 1 186 ? -7.346 4.902 1.829 1.00 97.50 186 PHE A O 1
ATOM 1454 N N . GLU A 1 187 ? -7.744 3.220 0.387 1.00 97.44 187 GLU A N 1
ATOM 1455 C CA . GLU A 1 187 ? -9.135 3.025 0.779 1.00 97.44 187 GLU A CA 1
ATOM 1456 C C . GLU A 1 187 ? -9.235 1.893 1.796 1.00 97.44 187 GLU A C 1
ATOM 1458 O O . GLU A 1 187 ? -8.824 0.759 1.549 1.00 97.44 187 GLU A O 1
ATOM 1463 N N . LEU A 1 188 ? -9.773 2.223 2.965 1.00 97.75 188 LEU A N 1
ATOM 1464 C CA . LEU A 1 188 ? -9.984 1.304 4.066 1.00 97.75 188 LEU A CA 1
ATOM 1465 C C . LEU A 1 188 ? -11.447 0.868 4.088 1.00 97.75 188 LEU A C 1
ATOM 1467 O O . LEU A 1 188 ? -12.327 1.630 4.498 1.00 97.75 188 LEU A O 1
ATOM 1471 N N . ASP A 1 189 ? -11.704 -0.380 3.712 1.00 96.50 189 ASP A N 1
ATOM 1472 C CA . ASP A 1 189 ? -13.026 -0.979 3.857 1.00 96.50 189 ASP A CA 1
ATOM 1473 C C . ASP A 1 189 ? -13.207 -1.525 5.276 1.00 96.50 189 ASP A C 1
ATOM 1475 O O . ASP A 1 189 ? -12.500 -2.432 5.725 1.00 96.50 189 ASP A O 1
ATOM 1479 N N . ARG A 1 190 ? -14.195 -0.968 5.980 1.00 94.81 190 ARG A N 1
ATOM 1480 C CA . ARG A 1 190 ? -14.599 -1.357 7.339 1.00 94.81 190 ARG A CA 1
ATOM 1481 C C . ARG A 1 190 ? -16.022 -1.916 7.382 1.00 94.81 190 ARG A C 1
ATOM 1483 O O . ARG A 1 190 ? -16.659 -1.916 8.442 1.00 94.81 190 ARG A O 1
ATOM 1490 N N . SER A 1 191 ? -16.554 -2.380 6.254 1.00 92.94 191 SER A N 1
ATOM 1491 C CA . SER A 1 191 ? -17.878 -3.005 6.131 1.00 92.94 191 SER A CA 1
ATOM 1492 C C . SER A 1 191 ? -18.060 -4.186 7.095 1.00 92.94 191 SER A C 1
ATOM 1494 O O . SER A 1 191 ? -19.122 -4.340 7.694 1.00 92.94 191 SER A O 1
ATOM 1496 N N . GLY A 1 192 ? -16.994 -4.954 7.346 1.00 91.94 192 GLY A N 1
ATOM 1497 C CA . GLY A 1 192 ? -16.982 -6.061 8.308 1.00 91.94 192 GLY A CA 1
ATOM 1498 C C . GLY A 1 192 ? -16.913 -5.653 9.788 1.00 91.94 192 GLY A C 1
ATOM 1499 O O . GLY A 1 192 ? -17.074 -6.505 10.664 1.00 91.94 192 GLY A O 1
ATOM 1500 N N . CYS A 1 193 ? -16.656 -4.381 10.102 1.00 94.31 193 CYS A N 1
ATOM 1501 C CA . CYS A 1 193 ? -16.512 -3.912 11.479 1.00 94.31 193 CYS A CA 1
ATOM 1502 C C . CYS A 1 193 ? -17.869 -3.623 12.134 1.00 94.31 193 CYS A C 1
ATOM 1504 O O . CYS A 1 193 ? -18.701 -2.887 11.604 1.00 94.31 193 CYS A O 1
ATOM 1506 N N . SER A 1 194 ? -18.050 -4.083 13.374 1.00 94.06 194 SER A N 1
ATOM 1507 C CA . SER A 1 194 ? -19.139 -3.606 14.233 1.00 94.06 194 SER A CA 1
ATOM 1508 C C . SER A 1 194 ? -18.981 -2.117 14.574 1.00 94.06 194 SER A C 1
ATOM 1510 O O . SER A 1 194 ? -17.878 -1.567 14.561 1.00 94.06 194 SER A O 1
ATOM 1512 N N . ARG A 1 195 ? -20.070 -1.465 15.004 1.00 93.06 195 ARG A N 1
ATOM 1513 C CA . ARG A 1 195 ? -20.038 -0.056 15.446 1.00 93.06 195 ARG A CA 1
ATOM 1514 C C . ARG A 1 195 ? -19.002 0.208 16.546 1.00 93.06 195 ARG A C 1
ATOM 1516 O O . ARG A 1 195 ? -18.359 1.251 16.536 1.00 93.06 195 ARG A O 1
ATOM 1523 N N . LYS A 1 196 ? -18.828 -0.734 17.482 1.00 95.06 196 LYS A N 1
ATOM 1524 C CA . LYS A 1 196 ? -17.825 -0.622 18.554 1.00 95.06 196 LYS A CA 1
ATOM 1525 C C . LYS A 1 196 ? -16.400 -0.700 18.001 1.00 95.06 196 LYS A C 1
ATOM 1527 O O . LYS A 1 196 ? -15.554 0.067 18.442 1.00 95.06 196 LYS A O 1
ATOM 1532 N N . GLN A 1 197 ? -16.149 -1.586 17.035 1.00 95.44 197 GLN A N 1
ATOM 1533 C CA . GLN A 1 197 ? -14.841 -1.707 16.382 1.00 95.44 197 GLN A CA 1
ATOM 1534 C C . GLN A 1 197 ? -14.510 -0.474 15.539 1.00 95.44 197 GLN A C 1
ATOM 1536 O O . GLN A 1 197 ? -13.397 0.027 15.649 1.00 95.44 197 GLN A O 1
ATOM 1541 N N . ARG A 1 198 ? -15.476 0.060 14.772 1.00 94.50 198 ARG A N 1
ATOM 1542 C CA . ARG A 1 198 ? -15.298 1.319 14.026 1.00 94.50 198 ARG A CA 1
ATOM 1543 C C . ARG A 1 198 ? -14.912 2.462 14.971 1.00 94.50 198 ARG A C 1
ATOM 1545 O O . ARG A 1 198 ? -13.867 3.067 14.783 1.00 94.50 198 ARG A O 1
ATOM 1552 N N . ALA A 1 199 ? -15.673 2.660 16.051 1.00 94.00 199 ALA A N 1
ATOM 1553 C CA . ALA A 1 199 ? -15.392 3.709 17.034 1.00 94.00 199 ALA A CA 1
ATOM 1554 C C . ALA A 1 199 ? -14.027 3.544 17.727 1.00 94.00 199 ALA A C 1
ATOM 1556 O O . ALA A 1 199 ? -13.331 4.524 17.963 1.00 94.00 199 ALA A O 1
ATOM 1557 N N . ALA A 1 200 ? -13.633 2.311 18.054 1.00 96.12 200 ALA A N 1
ATOM 1558 C CA . ALA A 1 200 ? -12.329 2.041 18.650 1.00 96.12 200 ALA A CA 1
ATOM 1559 C C . ALA A 1 200 ? -11.169 2.299 17.681 1.00 96.12 200 ALA A C 1
ATOM 1561 O O . ALA A 1 200 ? -10.131 2.789 18.114 1.00 96.12 200 ALA A O 1
ATOM 1562 N N . LEU A 1 201 ? -11.345 1.985 16.396 1.00 96.19 201 LEU A N 1
ATOM 1563 C CA . LEU A 1 201 ? -10.360 2.298 15.368 1.00 96.19 201 LEU A CA 1
ATOM 1564 C C . LEU A 1 201 ? -10.276 3.807 15.116 1.00 96.19 201 LEU A C 1
ATOM 1566 O O . LEU A 1 201 ? -9.176 4.335 15.042 1.00 96.19 201 LEU A O 1
ATOM 1570 N N . ASP A 1 202 ? -11.409 4.510 15.061 1.00 95.44 202 ASP A N 1
ATOM 1571 C CA . ASP A 1 202 ? -11.429 5.972 14.923 1.00 95.44 202 ASP A CA 1
ATOM 1572 C C . ASP A 1 202 ? -10.709 6.665 16.095 1.00 95.44 202 ASP A C 1
ATOM 1574 O O . ASP A 1 202 ? -10.005 7.655 15.911 1.00 95.44 202 ASP A O 1
ATOM 1578 N N . ASP A 1 203 ? -10.900 6.157 17.314 1.00 95.62 203 ASP A N 1
ATOM 1579 C CA . ASP A 1 203 ? -10.212 6.626 18.521 1.00 95.62 203 ASP A CA 1
ATOM 1580 C C . ASP A 1 203 ? -8.703 6.345 18.464 1.00 95.62 203 ASP A C 1
ATOM 1582 O O . ASP A 1 203 ? -7.894 7.230 18.744 1.00 95.62 203 ASP A O 1
ATOM 1586 N N . ALA A 1 204 ? -8.312 5.142 18.032 1.00 96.94 204 ALA A N 1
ATOM 1587 C CA . ALA A 1 204 ? -6.910 4.769 17.869 1.00 96.94 204 ALA A CA 1
ATOM 1588 C C . ALA A 1 204 ? -6.194 5.626 16.812 1.00 96.94 204 ALA A C 1
ATOM 1590 O O . ALA A 1 204 ? -5.100 6.119 17.076 1.00 96.94 204 ALA A O 1
ATOM 1591 N N . LEU A 1 205 ? -6.836 5.865 15.662 1.00 96.50 205 LEU A N 1
ATOM 1592 C CA . LEU A 1 205 ? -6.318 6.737 14.604 1.00 96.50 205 LEU A CA 1
ATOM 1593 C C . LEU A 1 205 ? -6.057 8.148 15.142 1.00 96.50 205 LEU A C 1
ATOM 1595 O O . LEU A 1 205 ? -4.967 8.687 14.965 1.00 96.50 205 LEU A O 1
ATOM 1599 N N . ARG A 1 206 ? -7.021 8.738 15.859 1.00 95.38 206 ARG A N 1
ATOM 1600 C CA . ARG A 1 206 ? -6.843 10.071 16.460 1.00 95.38 206 ARG A CA 1
ATOM 1601 C C . ARG A 1 206 ? -5.760 10.098 17.533 1.00 95.38 206 ARG A C 1
ATOM 1603 O O . ARG A 1 206 ? -5.035 11.077 17.624 1.00 95.38 206 ARG A O 1
ATOM 1610 N N . THR A 1 207 ? -5.649 9.036 18.326 1.00 95.38 207 THR A N 1
ATOM 1611 C CA . THR A 1 207 ? -4.645 8.926 19.397 1.00 95.38 207 THR A CA 1
ATOM 1612 C C . THR A 1 207 ? -3.220 8.882 18.847 1.00 95.38 207 THR A C 1
ATOM 1614 O O . THR A 1 207 ? -2.313 9.423 19.468 1.00 95.38 207 THR A O 1
ATOM 1617 N N . LEU A 1 208 ? -3.018 8.225 17.703 1.00 95.25 208 LEU A N 1
ATOM 1618 C CA . LEU A 1 208 ? -1.697 8.038 17.095 1.00 95.25 208 LEU A CA 1
ATOM 1619 C C . LEU A 1 208 ? -1.356 9.072 16.018 1.00 95.25 208 LEU A C 1
ATOM 1621 O O . LEU A 1 208 ? -0.287 8.976 15.418 1.00 95.25 208 LEU A O 1
ATOM 1625 N N . ALA A 1 209 ? -2.264 10.001 15.714 1.00 92.25 209 ALA A N 1
ATOM 1626 C CA . ALA A 1 209 ? -2.029 11.016 14.696 1.00 92.25 209 ALA A CA 1
ATOM 1627 C C . ALA A 1 209 ? -0.810 11.873 15.072 1.00 92.25 209 ALA A C 1
ATOM 1629 O O . ALA A 1 209 ? -0.647 12.250 16.234 1.00 92.25 209 ALA A O 1
ATOM 1630 N N . TYR A 1 210 ? 0.044 12.177 14.092 1.00 84.25 210 TYR A N 1
ATOM 1631 C CA . TYR A 1 210 ? 1.159 13.099 14.303 1.00 84.25 210 TYR A CA 1
ATOM 1632 C C . TYR A 1 210 ? 0.650 14.520 14.580 1.00 84.25 210 TYR A C 1
ATOM 1634 O O . TYR A 1 210 ? -0.444 14.902 14.151 1.00 84.25 210 TYR A O 1
ATOM 1642 N N . ASP A 1 211 ? 1.471 15.333 15.246 1.00 77.50 211 ASP A N 1
ATOM 1643 C CA . ASP A 1 211 ? 1.188 16.760 15.396 1.00 77.50 211 ASP A CA 1
ATOM 1644 C C . ASP A 1 211 ? 0.984 17.395 14.010 1.00 77.50 211 ASP A C 1
ATOM 1646 O O . ASP A 1 211 ? 1.842 17.306 13.133 1.00 77.50 211 ASP A O 1
ATOM 1650 N N . GLY A 1 212 ? -0.183 18.011 13.799 1.00 73.88 212 GLY A N 1
ATOM 1651 C CA . GLY A 1 212 ? -0.550 18.612 12.512 1.00 73.88 212 GLY A CA 1
ATOM 1652 C C . GLY A 1 212 ? -1.114 17.643 11.463 1.00 73.88 212 GLY A C 1
ATOM 1653 O O . GLY A 1 212 ? -1.398 18.083 10.353 1.00 73.88 212 GLY A O 1
ATOM 1654 N N . GLN A 1 213 ? -1.334 16.366 11.794 1.00 86.50 213 GLN A N 1
ATOM 1655 C CA . GLN A 1 213 ? -2.071 15.414 10.957 1.00 86.50 213 GLN A CA 1
ATOM 1656 C C . GLN A 1 213 ? -3.545 15.352 11.401 1.00 86.50 213 GLN A C 1
ATOM 1658 O O . GLN A 1 213 ? -3.881 14.613 12.332 1.00 86.50 213 GLN A O 1
ATOM 1663 N N . PRO A 1 214 ? -4.472 16.087 10.761 1.00 88.50 214 PRO A N 1
ATOM 1664 C CA . PRO A 1 214 ? -5.877 15.979 11.115 1.00 88.50 214 PRO A CA 1
ATOM 1665 C C . PRO A 1 214 ? -6.451 14.625 10.670 1.00 88.50 214 PRO A C 1
ATOM 1667 O O . PRO A 1 214 ? -6.132 14.093 9.601 1.00 88.50 214 PRO A O 1
ATOM 1670 N N . VAL A 1 215 ? -7.331 14.069 11.504 1.00 93.69 215 VAL A N 1
ATOM 1671 C CA . VAL A 1 215 ? -8.237 12.974 11.131 1.00 93.69 215 VAL A CA 1
ATOM 1672 C C . VAL A 1 215 ? -9.617 13.590 10.945 1.00 93.69 215 VAL A C 1
ATOM 1674 O O . VAL A 1 215 ? -10.364 13.799 11.907 1.00 93.69 215 VAL A O 1
ATOM 1677 N N . GLU A 1 216 ? -9.919 13.939 9.703 1.00 92.50 216 GLU A N 1
ATOM 1678 C CA . GLU A 1 216 ? -11.106 14.695 9.325 1.00 92.50 216 GLU A CA 1
ATOM 1679 C C . GLU A 1 216 ? -12.298 13.760 9.103 1.00 92.50 216 GLU A C 1
ATOM 1681 O O . GLU A 1 216 ? -12.122 12.623 8.656 1.00 92.50 216 GLU A O 1
ATOM 1686 N N . PRO A 1 217 ? -13.529 14.198 9.410 1.00 90.56 217 PRO A N 1
ATOM 1687 C CA . PRO A 1 217 ? -14.721 13.436 9.064 1.00 90.56 217 PRO A CA 1
ATOM 1688 C C . PRO A 1 217 ? -14.891 13.365 7.541 1.00 90.56 217 PRO A C 1
ATOM 1690 O O . PRO A 1 217 ? -14.782 14.372 6.847 1.00 90.56 217 PRO A O 1
ATOM 1693 N N . LEU A 1 218 ? -15.225 12.179 7.031 1.00 89.12 218 LEU A N 1
ATOM 1694 C CA . LEU A 1 218 ? -15.560 11.955 5.625 1.00 89.12 218 LEU A CA 1
ATOM 1695 C C . LEU A 1 218 ? -16.992 11.422 5.528 1.00 89.12 218 LEU A C 1
ATOM 1697 O O . LEU A 1 218 ? -17.302 10.310 5.962 1.00 89.12 218 LEU A O 1
ATOM 1701 N N . GLY A 1 219 ? -17.893 12.238 4.985 1.00 85.88 219 GLY A N 1
ATOM 1702 C CA . GLY A 1 219 ? -19.319 11.923 4.974 1.00 85.88 219 GLY A CA 1
ATOM 1703 C C . GLY A 1 219 ? -19.891 11.770 6.389 1.00 85.88 219 GLY A C 1
ATOM 1704 O O . GLY A 1 219 ? -19.513 12.483 7.317 1.00 85.88 219 GLY A O 1
ATOM 1705 N N . ARG A 1 220 ? -20.847 10.848 6.565 1.00 81.94 220 ARG A N 1
ATOM 1706 C CA . ARG A 1 220 ? -21.572 10.690 7.840 1.00 81.94 220 ARG A CA 1
ATOM 1707 C C . ARG A 1 220 ? -20.812 9.865 8.884 1.00 81.94 220 ARG A C 1
ATOM 1709 O O . ARG A 1 220 ? -20.991 10.093 10.079 1.00 81.94 220 ARG A O 1
ATOM 1716 N N . THR A 1 221 ? -20.047 8.867 8.452 1.00 81.38 221 THR A N 1
ATOM 1717 C CA . THR A 1 221 ? -19.419 7.869 9.343 1.00 81.38 221 THR A CA 1
ATOM 1718 C C . THR A 1 221 ? -17.976 7.533 8.981 1.00 81.38 221 THR A C 1
ATOM 1720 O O . THR A 1 221 ? -17.369 6.716 9.671 1.00 81.38 221 THR A O 1
ATOM 1723 N N . GLY A 1 222 ? -17.449 8.106 7.902 1.00 90.25 222 GLY A N 1
ATOM 1724 C CA . GLY A 1 222 ? -16.088 7.868 7.448 1.00 90.25 222 GLY A CA 1
ATOM 1725 C C . GLY A 1 222 ? -15.106 8.879 8.025 1.00 90.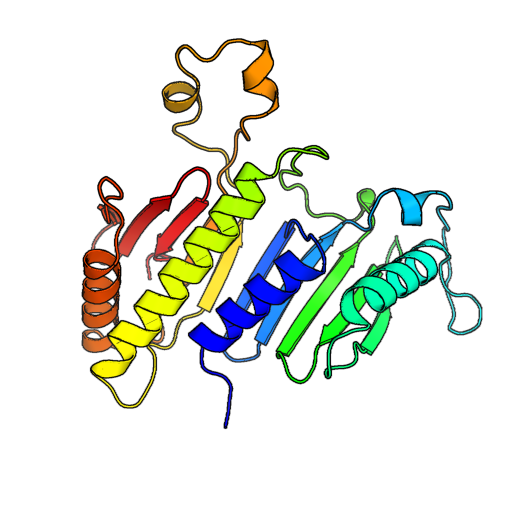25 222 GLY A C 1
ATOM 1726 O O . GLY A 1 222 ? -15.469 9.814 8.747 1.00 90.25 222 GLY A O 1
ATOM 1727 N N . PHE A 1 223 ? -13.844 8.693 7.667 1.00 94.75 223 PHE A N 1
ATOM 1728 C CA . PHE A 1 223 ? -12.771 9.628 7.964 1.00 94.75 223 PHE A CA 1
ATOM 1729 C C . PHE A 1 223 ? -11.818 9.736 6.772 1.00 94.75 223 PHE A C 1
ATOM 1731 O O . PHE A 1 223 ? -11.816 8.879 5.887 1.00 94.75 223 PHE A O 1
ATOM 1738 N N . THR A 1 224 ? -10.991 10.773 6.784 1.00 95.56 224 THR A N 1
ATOM 1739 C CA . THR A 1 224 ? -9.823 10.910 5.917 1.00 95.56 224 THR A CA 1
ATOM 1740 C C . THR A 1 224 ? -8.663 11.496 6.714 1.00 95.56 224 THR A C 1
ATOM 1742 O O . THR A 1 224 ? -8.859 12.287 7.637 1.00 95.56 224 THR A O 1
ATOM 1745 N N . THR A 1 225 ? -7.443 11.076 6.407 1.00 95.19 225 THR A N 1
ATOM 1746 C CA . THR A 1 225 ? -6.223 11.644 6.982 1.00 95.19 225 THR A CA 1
ATOM 1747 C C . THR A 1 225 ? -5.076 11.545 5.986 1.00 95.19 225 THR A C 1
ATOM 1749 O O . THR A 1 225 ? -5.066 10.669 5.119 1.00 95.19 225 THR A O 1
ATOM 1752 N N . ARG A 1 226 ? -4.112 12.460 6.082 1.00 92.69 226 ARG A N 1
ATOM 1753 C CA . ARG A 1 226 ? -3.032 12.617 5.105 1.00 92.69 226 ARG A CA 1
ATOM 1754 C C . ARG A 1 226 ? -1.683 12.724 5.805 1.00 92.69 226 ARG A C 1
ATOM 1756 O O . ARG A 1 226 ? -1.555 13.457 6.777 1.00 92.69 226 ARG A O 1
ATOM 1763 N N . ILE A 1 227 ? -0.683 12.024 5.278 1.00 90.38 227 ILE A N 1
ATOM 1764 C CA . ILE A 1 227 ? 0.727 12.150 5.659 1.00 90.38 227 ILE A CA 1
ATOM 1765 C C . ILE A 1 227 ? 1.509 12.350 4.364 1.00 90.38 227 ILE A C 1
ATOM 1767 O O . ILE A 1 227 ? 1.568 11.439 3.541 1.00 90.38 227 ILE A O 1
ATOM 1771 N N . GLY A 1 228 ? 2.069 13.546 4.169 1.00 88.19 228 GLY A N 1
ATOM 1772 C CA . GLY A 1 228 ? 2.769 13.891 2.931 1.00 88.19 228 GLY A CA 1
ATOM 1773 C C . GLY A 1 228 ? 1.880 13.677 1.702 1.00 88.19 228 GLY A C 1
ATOM 1774 O O . GLY A 1 228 ? 0.784 14.232 1.624 1.00 88.19 228 GLY A O 1
ATOM 1775 N N . SER A 1 229 ? 2.329 12.844 0.766 1.00 89.56 229 SER A N 1
ATOM 1776 C CA . SER A 1 229 ? 1.605 12.473 -0.462 1.00 89.56 229 SER A CA 1
ATOM 1777 C C . SER A 1 229 ? 0.754 11.203 -0.317 1.00 89.56 229 SER A C 1
ATOM 1779 O O . SER A 1 229 ? 0.217 10.707 -1.304 1.00 89.56 229 SER A O 1
ATOM 1781 N N . ALA A 1 230 ? 0.621 10.647 0.892 1.00 93.69 230 ALA A N 1
ATOM 1782 C CA . ALA A 1 230 ? -0.235 9.496 1.168 1.00 93.69 230 ALA A CA 1
ATOM 1783 C C . ALA A 1 230 ? -1.512 9.912 1.904 1.00 93.69 230 ALA A C 1
ATOM 1785 O O . ALA A 1 230 ? -1.481 10.689 2.861 1.00 93.69 230 ALA A O 1
ATOM 1786 N N . ARG A 1 231 ? -2.647 9.349 1.490 1.00 95.38 231 ARG A N 1
ATOM 1787 C CA . ARG A 1 231 ? -3.961 9.575 2.100 1.00 95.38 231 ARG A CA 1
ATOM 1788 C C . ARG A 1 231 ? -4.556 8.246 2.531 1.00 95.38 231 ARG A C 1
ATOM 1790 O O . ARG A 1 231 ? -4.525 7.295 1.767 1.00 95.38 231 ARG A O 1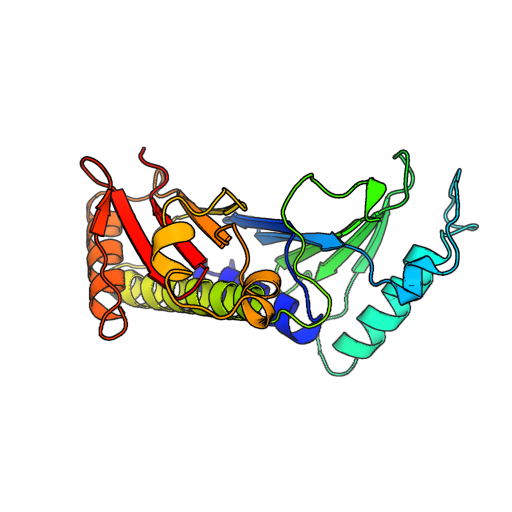
ATOM 1797 N N . LEU A 1 232 ? -5.126 8.191 3.725 1.00 97.19 232 LEU A N 1
ATOM 1798 C CA . LEU A 1 232 ? -5.959 7.086 4.185 1.00 97.19 232 LEU A CA 1
ATOM 1799 C C . LEU A 1 232 ? -7.390 7.592 4.312 1.00 97.19 232 LEU A C 1
ATOM 1801 O O . LEU A 1 232 ? -7.625 8.590 4.991 1.00 97.19 232 LEU A O 1
ATOM 1805 N N . GLN A 1 233 ? -8.336 6.901 3.687 1.00 96.00 233 GLN A N 1
ATOM 1806 C CA . GLN A 1 233 ? -9.750 7.253 3.733 1.00 96.00 233 GLN A CA 1
ATOM 1807 C C . GLN A 1 233 ? -10.625 6.023 3.960 1.00 96.00 233 GLN A C 1
ATOM 1809 O O . GLN A 1 233 ? -10.302 4.926 3.515 1.00 96.00 233 GLN A O 1
ATOM 1814 N N . ASP A 1 234 ? -11.744 6.208 4.652 1.00 95.38 234 ASP A N 1
ATOM 1815 C CA . ASP A 1 234 ? -12.802 5.200 4.724 1.00 95.38 234 ASP A CA 1
ATOM 1816 C C . ASP A 1 234 ? -13.501 5.073 3.359 1.00 95.38 234 ASP A C 1
ATOM 1818 O O . ASP A 1 234 ? -13.798 6.091 2.731 1.00 95.38 234 ASP A O 1
ATOM 1822 N N . SER A 1 235 ? -13.790 3.847 2.912 1.00 87.75 235 SER A N 1
ATOM 1823 C CA . SER A 1 235 ? -14.459 3.595 1.623 1.00 87.75 235 SER A CA 1
ATOM 1824 C C . SER A 1 235 ? -15.921 4.075 1.559 1.00 87.75 235 SER A C 1
ATOM 1826 O O . SER A 1 235 ? -16.509 4.124 0.480 1.00 87.75 235 SER A O 1
ATOM 1828 N N . GLY A 1 236 ? -16.524 4.465 2.686 1.00 67.94 236 GLY A N 1
ATOM 1829 C CA . GLY A 1 236 ? -17.809 5.163 2.728 1.00 67.94 236 GLY A CA 1
ATOM 1830 C C . GLY A 1 236 ? -19.056 4.275 2.743 1.00 67.94 236 GLY A C 1
ATOM 1831 O O . GLY A 1 236 ? -20.138 4.781 2.443 1.00 67.94 236 GLY A O 1
ATOM 1832 N N . THR A 1 237 ? -18.946 2.992 3.113 1.00 52.06 237 THR A N 1
ATOM 1833 C CA . THR A 1 237 ? -20.108 2.081 3.272 1.00 52.06 237 THR A CA 1
ATOM 1834 C C . THR A 1 237 ? -20.757 2.101 4.659 1.00 52.06 237 THR A C 1
ATOM 1836 O O . THR A 1 237 ? -20.055 1.884 5.690 1.00 52.06 237 THR A O 1
#

Radius of gyration: 19.14 Å; chains: 1; bounding box: 42×54×50 Å

Sequence (237 aa):
MGNSMSELIHSACDAMTRLALHPLTLDIDRSGTRITAVMEQYALQRRSRGPYSPDNLPPEAVEMIERVALRLMMLPERPNFTVEGGGRWPALLMTLPDSRVQVRYVVPEDAPPVYQPDLGNVTLSGDTRIMLKYLAESLRLAAGKFRGEPPVTLTLSYPDDPRYEEHTEGVDAEFLDVIPPVLAAFELDRSGCSRKQRAALDDALRTLAYDGQPVEPLGRTGFTTRIGSARLQDSGT

pLDDT: mean 88.86, std 9.41, range [44.66, 98.38]

Foldseek 3Di:
DQDAQLLLLVLVLVCCVLLVFDFQKWKGASQGIEGEGAQDVVLVPDFDFDQADPVRHGSSQVVSVVSSCVSCVPPPFDKDWDWDRPDRGIWIWIARVVSRYIYIYDHPVPRDPADDAPPPLCQQVVQLSVVSNLLSQLQVQLCVVDVGGQRKMKMWGWAFDPCLCVVCVPPDPVCNSSQDRTAREIEIERVRGDPSNLVSSLVSSVVSADVVWDFADDPPRKTWTGDRRYIYIYPHD

Organism: NCBI:txid1803180

Secondary structure (DSSP, 8-state):
-PPPHHHHHHHHHHHHHHHTPPPSEEEEETTEEEEEEEPPTTGGGS---S--BTTB--HHHHHHHHHHHHHHTTSSSPPEEEEE-SSSS-EEEEEETTTTEEEEEE-GGGS-S-----TT--HHHHHHHHHHHHHHHHHHHHHTTTTS----EEEEE--B-TTHHHHHTT--HHHHTTS-SB-EEEEEE-TT--HHHHHHHHHHHHHHPPTT--EEEETTTEEEEEETTEEEEE---